Protein AF-A0A367IJV9-F1 (afdb_monomer_lite)

Radius of gyration: 21.55 Å; chains: 1; bounding box: 56×45×60 Å

Foldseek 3Di:
DDDPCVPRPDDLDADDQFADKDKDWAFPPDPVLVVVLVVQVVVCVLQVWVSNVPHPVFKDFDPPPDDDPPPPGTGMIIGGDRPIDGPPVCCPSVVVQPQDDPDGGPAPPVNPDDPDDDDDDDDDDDDCCVPQLFPKDKPCRVVVDWDQFADPPDPFDKDKAFQPPVDDAKDKPPQACDDPRIGMDTGHNGTDIIIIDGPDRHDDDDPDRDDDQKDKDWDWDADDPPGIDIDIDIDHNDPPDDDDDDDDDRDD

Secondary structure (DSSP, 8-state):
----TTTS-S-SSPPPP--EEEEEEEETTS-HHHHHHHHHHHHHHHHTS-GGG--TTT-B--SSSS--TT-TTEEEEEEEETT----GGG-HHHHHHSS-STT--SS-TT--S--------------THHHHSS--EEHHHHHSS-B-S--TT-S--EEEEE-TT--SSEEEES--EEETTEEEEE--SS-B--EEEES-SS-PPPSS----SEEEEEEEESSHHHH-EEEEEEEE--SS-PPP--------

Organism: Rhizopus stolonifer (NCBI:txid4846)

Structure (mmCIF, N/CA/C/O backbone):
data_AF-A0A367IJV9-F1
#
_entry.id   AF-A0A367IJV9-F1
#
loop_
_atom_site.group_PDB
_atom_site.id
_atom_site.type_symbol
_atom_site.label_atom_id
_atom_site.label_alt_id
_atom_site.label_comp_id
_atom_site.label_asym_id
_atom_site.label_entity_id
_atom_site.label_seq_id
_atom_site.pdbx_PDB_ins_code
_atom_site.Cartn_x
_atom_site.Cartn_y
_atom_site.Cartn_z
_atom_site.occupancy
_atom_site.B_iso_or_equiv
_atom_site.auth_seq_id
_atom_site.auth_comp_id
_atom_site.auth_asym_id
_atom_site.auth_atom_id
_atom_site.pdbx_PDB_model_num
ATOM 1 N N . GLY A 1 1 ? 3.404 3.055 9.737 1.00 49.31 1 GLY A N 1
ATOM 2 C CA . GLY A 1 1 ? 2.512 4.073 9.154 1.00 49.31 1 GLY A CA 1
ATOM 3 C C . GLY A 1 1 ? 2.302 3.760 7.690 1.00 49.31 1 GLY A C 1
ATOM 4 O O . GLY A 1 1 ? 3.242 3.299 7.051 1.00 49.31 1 GLY A O 1
ATOM 5 N N . ARG A 1 2 ? 1.086 3.954 7.178 1.00 53.22 2 ARG A N 1
ATOM 6 C CA . ARG A 1 2 ? 0.749 3.738 5.766 1.00 53.22 2 ARG A CA 1
ATOM 7 C C . ARG A 1 2 ? 0.899 5.053 5.005 1.00 53.22 2 ARG A C 1
ATOM 9 O O . ARG A 1 2 ? 0.524 6.102 5.515 1.00 53.22 2 ARG A O 1
ATOM 16 N N . TRP A 1 3 ? 1.473 4.991 3.810 1.00 60.25 3 TRP A N 1
ATOM 17 C CA . TRP A 1 3 ? 1.609 6.157 2.944 1.00 60.25 3 TRP A CA 1
ATOM 18 C C . TRP A 1 3 ? 0.332 6.347 2.122 1.00 60.25 3 TRP A C 1
ATOM 20 O O . TRP A 1 3 ? -0.134 5.389 1.496 1.00 60.25 3 TRP A O 1
ATOM 30 N N . ASN A 1 4 ? -0.251 7.548 2.127 1.00 59.50 4 ASN A N 1
ATOM 31 C CA . ASN A 1 4 ? -1.376 7.861 1.251 1.00 59.50 4 ASN A CA 1
ATOM 32 C C . ASN A 1 4 ? -0.858 8.169 -0.162 1.00 59.50 4 ASN A C 1
ATOM 34 O O . ASN A 1 4 ? -0.547 9.309 -0.479 1.00 59.50 4 ASN A O 1
ATOM 38 N N . TYR A 1 5 ? -0.773 7.149 -1.017 1.00 59.44 5 TYR A N 1
ATOM 39 C CA . TYR A 1 5 ? -0.282 7.287 -2.396 1.00 59.44 5 TYR A CA 1
ATOM 40 C C . TYR A 1 5 ? -1.139 8.204 -3.289 1.00 59.44 5 TYR A C 1
ATOM 42 O O . TYR A 1 5 ? -0.675 8.601 -4.354 1.00 59.44 5 TYR A O 1
ATOM 50 N N . GLU A 1 6 ? -2.382 8.519 -2.900 1.00 53.22 6 GLU A N 1
ATOM 51 C CA . GLU A 1 6 ? -3.255 9.425 -3.664 1.00 53.22 6 GLU A CA 1
ATOM 52 C C . GLU A 1 6 ? -3.010 10.900 -3.335 1.00 53.22 6 GLU A C 1
ATOM 54 O O . GLU A 1 6 ? -3.172 11.747 -4.210 1.00 53.22 6 GLU A O 1
ATOM 59 N N . GLU A 1 7 ? -2.603 11.208 -2.102 1.00 50.50 7 GLU A N 1
ATOM 60 C CA . GLU A 1 7 ? -2.454 12.590 -1.625 1.00 50.50 7 GLU A CA 1
ATOM 61 C C . GLU A 1 7 ? -1.004 12.993 -1.357 1.00 50.50 7 GLU A C 1
ATOM 63 O O . GLU A 1 7 ? -0.666 14.168 -1.465 1.00 50.50 7 GLU A O 1
ATOM 68 N N . TRP A 1 8 ? -0.150 12.051 -0.951 1.00 51.94 8 TRP A N 1
ATOM 69 C CA . TRP A 1 8 ? 1.178 12.341 -0.395 1.00 51.94 8 TRP A CA 1
ATOM 70 C C . TRP A 1 8 ? 2.307 11.997 -1.367 1.00 51.94 8 TRP A C 1
ATOM 72 O O . TRP A 1 8 ? 3.451 11.867 -0.954 1.00 51.94 8 TRP A O 1
ATOM 82 N N . GLU A 1 9 ? 2.008 11.845 -2.657 1.00 55.91 9 GLU A N 1
ATOM 83 C CA . GLU A 1 9 ? 2.974 11.430 -3.684 1.00 55.91 9 GLU A CA 1
ATOM 84 C C . GLU A 1 9 ? 3.636 10.083 -3.333 1.00 55.91 9 GLU A C 1
ATOM 86 O O . GLU A 1 9 ? 2.973 9.210 -2.772 1.00 55.91 9 GLU A O 1
ATOM 91 N N . TYR A 1 10 ? 4.895 9.839 -3.704 1.00 54.25 10 TYR A N 1
ATOM 92 C CA . TYR A 1 10 ? 5.551 8.551 -3.456 1.00 54.25 10 TYR A CA 1
ATOM 93 C C . TYR A 1 10 ? 6.318 8.558 -2.132 1.00 54.25 10 TYR A C 1
ATOM 95 O O . TYR A 1 10 ? 6.984 9.552 -1.822 1.00 54.25 10 TYR A O 1
ATOM 103 N N . PRO A 1 11 ? 6.289 7.459 -1.352 1.00 59.38 11 PRO A N 1
ATOM 104 C CA . PRO A 1 11 ? 7.043 7.417 -0.125 1.00 59.38 11 PRO A CA 1
ATOM 105 C C . PRO A 1 11 ? 8.546 7.514 -0.428 1.00 59.38 11 PRO A C 1
ATOM 107 O O . PRO A 1 11 ? 9.065 6.831 -1.313 1.00 59.38 11 PRO A O 1
ATOM 110 N N . PRO A 1 12 ? 9.264 8.332 0.341 1.00 55.62 12 PRO A N 1
ATOM 111 C CA . PRO A 1 12 ? 10.703 8.570 0.210 1.00 55.62 12 PRO A CA 1
ATOM 112 C C . PRO A 1 12 ? 11.560 7.357 0.586 1.00 55.62 12 PRO A C 1
ATOM 114 O O . PRO A 1 12 ? 12.739 7.283 0.251 1.00 55.62 12 PRO A O 1
ATOM 117 N N . THR A 1 13 ? 10.976 6.430 1.340 1.00 59.38 13 THR A N 1
ATOM 118 C CA . THR A 1 13 ? 11.617 5.243 1.883 1.00 59.38 13 THR A CA 1
ATOM 119 C C . THR A 1 13 ? 10.742 4.035 1.589 1.00 59.38 13 THR A C 1
ATOM 121 O O . THR A 1 13 ? 9.520 4.138 1.457 1.00 59.38 13 THR A O 1
ATOM 124 N N . LEU A 1 14 ? 11.374 2.869 1.464 1.00 57.94 14 LEU A N 1
ATOM 125 C CA . LEU A 1 14 ? 10.663 1.621 1.219 1.00 57.94 14 LEU A CA 1
ATOM 126 C C . LEU A 1 14 ? 9.705 1.341 2.385 1.00 57.94 14 LEU A C 1
ATOM 128 O O . LEU A 1 14 ? 10.108 1.294 3.548 1.00 57.94 14 LEU A O 1
ATOM 132 N N . SER A 1 15 ? 8.424 1.172 2.062 1.00 59.19 15 SER A N 1
ATOM 133 C CA . SER A 1 15 ? 7.384 0.855 3.039 1.00 59.19 15 SER A CA 1
ATOM 134 C C . SER A 1 15 ? 7.623 -0.543 3.600 1.00 59.19 15 SER A C 1
ATOM 136 O O . SER A 1 15 ? 7.678 -1.495 2.838 1.00 59.19 15 SER A O 1
ATOM 138 N N . ALA A 1 16 ? 7.749 -0.703 4.916 1.00 59.28 16 ALA A N 1
ATOM 139 C CA . ALA A 1 16 ? 7.729 -2.030 5.525 1.00 59.28 16 ALA A CA 1
ATOM 140 C C . ALA A 1 16 ? 6.281 -2.539 5.604 1.00 59.28 16 ALA A C 1
ATOM 142 O O . ALA A 1 16 ? 5.377 -1.775 5.942 1.00 59.28 16 ALA A O 1
ATOM 143 N N . GLY A 1 17 ? 6.052 -3.822 5.308 1.00 59.19 17 GLY A N 1
ATOM 144 C CA . GLY A 1 17 ? 4.746 -4.446 5.527 1.00 59.19 17 GLY A CA 1
ATOM 145 C C . GLY A 1 17 ? 4.428 -4.508 7.022 1.00 59.19 17 GLY A C 1
ATOM 146 O O . GLY A 1 17 ? 5.249 -4.982 7.804 1.00 59.19 17 GLY A O 1
ATOM 147 N N . THR A 1 18 ? 3.252 -4.025 7.422 1.00 60.38 18 THR A N 1
ATOM 148 C CA . THR A 1 18 ? 2.839 -3.919 8.833 1.00 60.38 18 THR A CA 1
ATOM 149 C C . THR A 1 18 ? 1.491 -4.594 9.083 1.00 60.38 18 THR A C 1
ATOM 151 O O . THR A 1 18 ? 0.620 -3.997 9.705 1.00 60.38 18 THR A O 1
ATOM 154 N N . GLY A 1 19 ? 1.282 -5.798 8.549 1.00 76.06 19 GLY A N 1
ATOM 155 C CA . GLY A 1 19 ? 0.070 -6.584 8.800 1.00 76.06 19 GLY A CA 1
ATOM 156 C C . GLY A 1 19 ? -1.175 -6.070 8.070 1.00 76.06 19 GLY A C 1
ATOM 157 O O . GLY A 1 19 ? -1.100 -5.737 6.886 1.00 76.06 19 GLY A O 1
ATOM 158 N N . VAL A 1 20 ? -2.323 -6.042 8.755 1.00 80.06 20 VAL A N 1
ATOM 159 C CA . VAL A 1 20 ? -3.623 -5.672 8.166 1.00 80.06 20 VAL A CA 1
ATOM 160 C C . VAL A 1 20 ? -4.186 -4.398 8.780 1.00 80.06 20 VAL A C 1
ATOM 162 O O . VAL A 1 20 ? -4.098 -4.176 9.981 1.00 80.06 20 VAL A O 1
ATOM 165 N N . GLU A 1 21 ? -4.824 -3.586 7.946 1.00 82.31 21 GLU A N 1
ATOM 166 C CA . GLU A 1 21 ? -5.608 -2.422 8.339 1.00 82.31 21 GLU A CA 1
ATOM 167 C C . GLU A 1 21 ? -6.992 -2.531 7.691 1.00 82.31 21 GLU A C 1
ATOM 169 O O . GLU A 1 21 ? -7.097 -2.787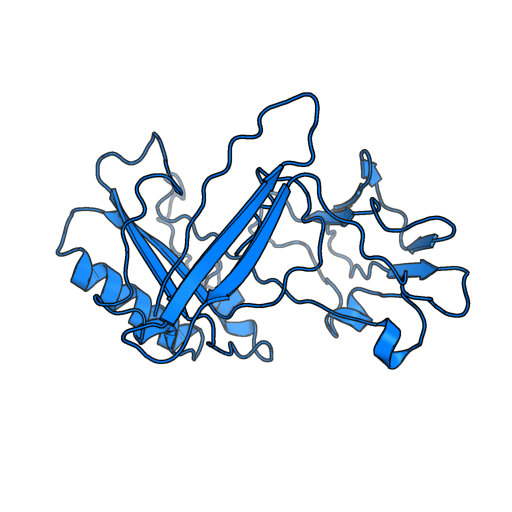 6.488 1.00 82.31 21 GLU A O 1
ATOM 174 N N . LEU A 1 22 ? -8.043 -2.346 8.487 1.00 85.44 22 LEU A N 1
ATOM 175 C CA . LEU A 1 22 ? -9.431 -2.377 8.045 1.00 85.44 22 LEU A CA 1
ATOM 176 C C . LEU A 1 22 ? -10.139 -1.117 8.521 1.00 85.44 22 LEU A C 1
ATOM 178 O O . LEU A 1 22 ? -10.063 -0.752 9.692 1.00 85.44 22 LEU A O 1
ATOM 182 N N . TRP A 1 23 ? -10.882 -0.487 7.622 1.00 87.19 23 TRP A N 1
ATOM 183 C CA . TRP A 1 23 ? -11.743 0.624 7.971 1.00 87.19 23 TRP A CA 1
ATOM 184 C C . TRP A 1 23 ? -12.995 0.619 7.095 1.00 87.19 23 TRP A C 1
ATOM 186 O O . TRP A 1 23 ? -12.951 0.184 5.942 1.00 87.19 23 TRP A O 1
ATOM 196 N N . ALA A 1 24 ? -14.124 1.031 7.665 1.00 86.50 24 ALA A N 1
ATOM 197 C CA . ALA A 1 24 ? -15.414 1.030 6.990 1.00 86.50 24 ALA A CA 1
ATOM 198 C C . ALA A 1 24 ? -16.319 2.131 7.542 1.00 86.50 24 ALA A C 1
ATOM 200 O O . ALA A 1 24 ? -16.383 2.335 8.755 1.00 86.50 24 ALA A O 1
ATOM 201 N N . TRP A 1 25 ? -17.051 2.798 6.653 1.00 85.00 25 TRP A N 1
ATOM 202 C CA . TRP A 1 25 ? -18.195 3.614 7.042 1.00 85.00 25 TRP A CA 1
ATOM 203 C C . TRP A 1 25 ? -19.443 2.739 7.074 1.00 85.00 25 TRP A C 1
ATOM 205 O O . TRP A 1 25 ? -19.742 2.022 6.117 1.00 85.00 25 TRP A O 1
ATOM 215 N N . LEU A 1 26 ? -20.135 2.752 8.208 1.00 84.88 26 LEU A N 1
ATOM 216 C CA . LEU A 1 26 ? -21.318 1.940 8.461 1.00 84.88 26 LEU A CA 1
ATOM 217 C C . LEU A 1 26 ? -22.511 2.857 8.700 1.00 84.88 26 LEU A C 1
ATOM 219 O O . LEU A 1 26 ? -22.407 3.850 9.421 1.00 84.88 26 LEU A O 1
ATOM 223 N N . ARG A 1 27 ? -23.656 2.516 8.105 1.00 83.25 27 ARG A N 1
ATOM 224 C CA . ARG A 1 27 ? -24.889 3.291 8.268 1.00 83.25 27 ARG A CA 1
ATOM 225 C C . ARG A 1 27 ? -25.443 3.150 9.680 1.00 83.25 27 ARG A C 1
ATOM 227 O O . ARG A 1 27 ? -25.537 2.043 10.218 1.00 83.25 27 ARG A O 1
ATOM 234 N N . ASP A 1 28 ? -25.917 4.268 10.214 1.00 77.50 28 ASP A N 1
ATOM 235 C CA . ASP A 1 28 ? -26.554 4.355 11.530 1.00 77.50 28 ASP A CA 1
ATOM 236 C C . ASP A 1 28 ? -28.020 3.873 11.487 1.00 77.50 28 ASP A C 1
ATOM 238 O O . ASP A 1 28 ? -28.973 4.628 11.668 1.00 77.50 28 ASP A O 1
ATOM 242 N N . THR A 1 29 ? -28.218 2.608 11.103 1.00 77.62 29 THR A N 1
ATOM 243 C CA . THR A 1 29 ? -29.552 1.983 10.966 1.00 77.62 29 THR A CA 1
ATOM 244 C C . THR A 1 29 ? -29.801 0.840 11.948 1.00 77.62 29 THR A C 1
ATOM 246 O O . THR A 1 29 ? -30.951 0.495 12.211 1.00 77.62 29 THR A O 1
ATOM 249 N N . GLN A 1 30 ? -28.733 0.230 12.461 1.00 73.56 30 GLN A N 1
ATOM 250 C CA . GLN A 1 30 ? -28.726 -0.851 13.451 1.00 73.56 30 GLN A CA 1
ATOM 251 C C . GLN A 1 30 ? -27.577 -0.601 14.431 1.00 73.56 30 GLN A C 1
ATOM 253 O O . GLN A 1 30 ? -26.792 0.322 14.211 1.00 73.56 30 GLN A O 1
ATOM 258 N N . ASP A 1 31 ? -27.446 -1.444 15.458 1.00 88.00 31 ASP A N 1
ATOM 259 C CA . ASP A 1 31 ? -26.261 -1.442 16.315 1.00 88.00 31 ASP A CA 1
ATOM 260 C C . ASP A 1 31 ? -24.998 -1.572 15.449 1.00 88.00 31 ASP A C 1
ATOM 262 O O . ASP A 1 31 ? -24.795 -2.540 14.708 1.00 88.00 31 ASP A O 1
ATOM 266 N N . ILE A 1 32 ? -24.200 -0.514 15.457 1.00 88.31 32 ILE A N 1
ATOM 267 C CA . ILE A 1 32 ? -23.034 -0.378 14.598 1.00 88.31 32 ILE A CA 1
ATOM 268 C C . ILE A 1 32 ? -21.902 -1.314 15.023 1.00 88.31 32 ILE A C 1
ATOM 270 O O . ILE A 1 32 ? -21.113 -1.737 14.176 1.00 88.31 32 ILE A O 1
ATOM 274 N N . ASP A 1 33 ? -21.846 -1.687 16.300 1.00 89.69 33 ASP A N 1
ATOM 275 C CA . ASP A 1 33 ? -20.813 -2.575 16.816 1.00 89.69 33 ASP A CA 1
ATOM 276 C C . ASP A 1 33 ? -21.112 -4.021 16.394 1.00 89.69 33 ASP A C 1
ATOM 278 O O . ASP A 1 33 ? -20.204 -4.745 15.980 1.00 89.69 33 ASP A O 1
ATOM 282 N N . ASP A 1 34 ? -22.391 -4.406 16.333 1.00 90.19 34 ASP A N 1
ATOM 283 C CA . ASP A 1 34 ? -22.815 -5.673 15.725 1.00 90.19 34 ASP A CA 1
ATOM 284 C C . ASP A 1 34 ? -22.519 -5.716 14.216 1.00 90.19 34 ASP A C 1
ATOM 286 O O . ASP A 1 34 ? -22.040 -6.733 13.700 1.00 90.19 34 ASP A O 1
ATOM 290 N N . GLN A 1 35 ? -22.755 -4.614 13.492 1.00 89.31 35 GLN A N 1
ATOM 291 C CA . GLN A 1 35 ? -22.410 -4.510 12.067 1.00 89.31 35 GLN A CA 1
ATOM 292 C C . GLN A 1 35 ? -20.898 -4.636 11.844 1.00 89.31 35 GLN A C 1
ATOM 294 O O . GLN A 1 35 ? -20.458 -5.382 10.963 1.00 89.31 35 GLN A O 1
ATOM 299 N N . TRP A 1 36 ? -20.097 -3.949 12.659 1.00 91.19 36 TRP A N 1
ATOM 300 C CA . TRP A 1 36 ? -18.641 -4.017 12.614 1.00 91.19 36 TRP A CA 1
ATOM 301 C C . TRP A 1 36 ? -18.125 -5.423 12.922 1.00 91.19 36 TRP A C 1
ATOM 303 O O . TRP A 1 36 ? -17.329 -5.974 12.161 1.00 91.19 36 TRP A O 1
ATOM 313 N N . LYS A 1 37 ? -18.648 -6.056 13.975 1.00 92.38 37 LYS A N 1
ATOM 314 C CA . LYS A 1 37 ? -18.320 -7.436 14.342 1.00 92.38 37 LYS A CA 1
ATOM 315 C C . LYS A 1 37 ? -18.702 -8.423 13.244 1.00 92.38 37 LYS A C 1
ATOM 317 O O . LYS A 1 37 ? -17.945 -9.347 12.947 1.00 92.38 37 LYS A O 1
ATOM 322 N N . SER A 1 38 ? -19.859 -8.241 12.614 1.00 90.19 38 SER A N 1
ATOM 323 C CA . SER A 1 38 ? -20.286 -9.053 11.473 1.00 90.19 38 SER A CA 1
ATOM 324 C C . SER A 1 38 ? -19.325 -8.903 10.287 1.00 90.19 38 SER A C 1
ATOM 326 O O . SER A 1 38 ? -18.916 -9.903 9.683 1.00 90.19 38 SER A O 1
ATOM 328 N N . LEU A 1 39 ? -18.888 -7.672 9.996 1.00 89.62 39 LEU A N 1
ATOM 329 C CA . LEU A 1 39 ? -17.917 -7.376 8.944 1.00 89.62 39 LEU A CA 1
ATOM 330 C C . LEU A 1 39 ? -16.566 -8.053 9.209 1.00 89.62 39 LEU A C 1
ATOM 332 O O . LEU A 1 39 ? -16.078 -8.779 8.341 1.00 89.62 39 LEU A O 1
ATOM 336 N N . THR A 1 40 ? -15.974 -7.866 10.392 1.00 91.62 40 THR A N 1
ATOM 337 C CA . THR A 1 40 ? -14.654 -8.432 10.726 1.00 91.62 40 THR A CA 1
ATOM 338 C C . THR A 1 40 ? -14.668 -9.960 10.693 1.00 91.62 40 THR A C 1
ATOM 340 O O . THR A 1 40 ? -13.784 -10.564 10.087 1.00 91.62 40 THR A O 1
ATOM 343 N N . ASN A 1 41 ? -15.718 -10.601 11.221 1.00 89.56 41 ASN A N 1
ATOM 344 C CA . ASN A 1 41 ? -15.885 -12.059 11.155 1.00 89.56 41 ASN A CA 1
ATOM 345 C C . ASN A 1 41 ? -16.067 -12.574 9.718 1.00 89.56 41 ASN A C 1
ATOM 347 O O . ASN A 1 41 ? -15.498 -13.603 9.342 1.00 89.56 41 ASN A O 1
ATOM 351 N N . THR A 1 42 ? -16.832 -11.860 8.891 1.00 87.19 42 THR A N 1
ATOM 352 C CA . THR A 1 42 ? -17.040 -12.236 7.485 1.00 87.19 42 THR A CA 1
ATOM 353 C C . THR A 1 42 ? -15.739 -12.135 6.690 1.00 87.19 42 THR A C 1
ATOM 355 O O . THR A 1 42 ? -15.389 -13.057 5.948 1.00 87.19 42 THR A O 1
ATOM 358 N N . LEU A 1 43 ? -14.991 -11.041 6.864 1.00 84.25 43 LEU A N 1
ATOM 359 C CA . LEU A 1 43 ? -13.707 -10.843 6.194 1.00 84.25 43 LEU A CA 1
ATOM 360 C C . LEU A 1 43 ? -12.651 -11.841 6.683 1.00 84.25 43 LEU A C 1
ATOM 362 O O . LEU A 1 43 ? -11.896 -12.350 5.855 1.00 84.25 43 LEU A O 1
ATOM 366 N N . SER A 1 44 ? -12.644 -12.197 7.973 1.00 86.25 44 SER A N 1
ATOM 367 C CA . SER A 1 44 ? -11.819 -13.295 8.495 1.00 86.25 44 SER A CA 1
ATOM 368 C C . SER A 1 44 ? -12.043 -14.596 7.741 1.00 86.25 44 SER A C 1
ATOM 370 O O . SER A 1 44 ? -11.091 -15.205 7.255 1.00 86.25 44 SER A O 1
ATOM 372 N N . GLY A 1 45 ? -13.305 -15.018 7.603 1.00 81.94 45 GLY A N 1
ATOM 373 C CA . GLY A 1 45 ? -13.641 -16.255 6.899 1.00 81.94 45 GLY A CA 1
ATOM 374 C C . GLY A 1 45 ? -13.262 -16.209 5.418 1.00 81.94 45 GLY A C 1
ATOM 375 O O . GLY A 1 45 ? -12.809 -17.205 4.855 1.00 81.94 45 GLY A O 1
ATOM 376 N N . LEU A 1 46 ? -13.409 -15.044 4.789 1.00 78.62 46 LEU A N 1
ATOM 377 C CA . LEU A 1 46 ? -13.108 -14.854 3.377 1.00 78.62 46 LEU A CA 1
ATOM 378 C C . LEU A 1 46 ? -11.607 -14.861 3.070 1.00 78.62 46 LEU A C 1
ATOM 380 O O . LEU A 1 46 ? -11.193 -15.482 2.091 1.00 78.62 46 LEU A O 1
ATOM 384 N N . PHE A 1 47 ? -10.810 -14.161 3.876 1.00 76.62 47 PHE A N 1
ATOM 385 C CA . PHE A 1 47 ? -9.362 -14.060 3.696 1.00 76.62 47 PHE A CA 1
ATOM 386 C C . PHE A 1 47 ? -8.581 -15.159 4.414 1.00 76.62 47 PHE A C 1
ATOM 388 O O . PHE A 1 47 ? -7.373 -15.255 4.214 1.00 76.62 47 PHE A O 1
ATOM 395 N N . CYS A 1 48 ? -9.261 -15.989 5.210 1.00 78.50 48 CYS A N 1
ATOM 396 C CA . CYS A 1 48 ? -8.636 -16.965 6.100 1.00 78.50 48 CYS A CA 1
ATOM 397 C C . CYS A 1 48 ? -7.579 -16.303 7.002 1.00 78.50 48 CYS A C 1
ATOM 399 O O . CYS A 1 48 ? -6.481 -16.825 7.166 1.00 78.50 48 CYS A O 1
ATOM 401 N N . ALA A 1 49 ? -7.928 -15.135 7.544 1.00 82.88 49 ALA A N 1
ATOM 402 C CA . ALA A 1 49 ? -7.084 -14.302 8.394 1.00 82.88 49 ALA A CA 1
ATOM 403 C C . ALA A 1 49 ? -7.794 -14.021 9.727 1.00 82.88 49 ALA A C 1
ATOM 405 O O . ALA A 1 49 ? -9.010 -14.186 9.843 1.00 82.88 49 ALA A O 1
ATOM 406 N N . SER A 1 50 ? -7.052 -13.554 10.722 1.00 88.69 50 SER A N 1
ATOM 407 C CA . SER A 1 50 ? -7.525 -13.324 12.092 1.00 88.69 50 SER A CA 1
ATOM 408 C C . SER A 1 50 ? -8.167 -11.944 12.289 1.00 88.69 50 SER A C 1
ATOM 410 O O . SER A 1 50 ? -8.089 -11.360 13.366 1.00 88.69 50 SER A O 1
ATOM 412 N N . LEU A 1 51 ? -8.821 -11.395 11.259 1.00 88.75 51 LEU A N 1
ATOM 413 C CA . LEU A 1 51 ? -9.429 -10.050 11.282 1.00 88.75 51 LEU A CA 1
ATOM 414 C C . LEU A 1 51 ? -10.505 -9.876 12.363 1.00 88.75 51 LEU A C 1
ATOM 416 O O . LEU A 1 51 ? -10.773 -8.766 12.798 1.00 88.75 51 LEU A O 1
ATOM 420 N N . ASN A 1 52 ? -11.085 -10.971 12.837 1.00 88.31 52 ASN A N 1
ATOM 421 C CA . ASN A 1 52 ? -12.031 -11.068 13.938 1.00 88.31 52 ASN A CA 1
ATOM 422 C C . ASN A 1 52 ? -11.398 -10.754 15.303 1.00 88.31 52 ASN A C 1
ATOM 424 O O . ASN A 1 52 ? -12.135 -10.633 16.275 1.00 88.31 52 ASN A O 1
ATOM 428 N N . PHE A 1 53 ? -10.069 -10.632 15.388 1.00 90.38 53 PHE A N 1
ATOM 429 C CA . PHE A 1 53 ? -9.387 -10.044 16.543 1.00 90.38 53 PHE A CA 1
ATOM 430 C C . PHE A 1 53 ? -9.463 -8.515 16.560 1.00 90.38 53 PHE A C 1
ATOM 432 O O . PHE A 1 53 ? -9.129 -7.916 17.575 1.00 90.38 53 PHE A O 1
ATOM 439 N N . ILE A 1 54 ? -9.936 -7.882 15.480 1.00 90.50 54 ILE A N 1
ATOM 440 C CA . ILE A 1 54 ? -10.372 -6.485 15.503 1.00 90.50 54 ILE A CA 1
ATOM 441 C C . ILE A 1 54 ? -11.721 -6.416 16.218 1.00 90.50 54 ILE A C 1
ATOM 443 O O . ILE A 1 54 ? -12.787 -6.428 15.600 1.00 90.50 54 ILE A O 1
ATOM 447 N N . ASP A 1 55 ? -11.646 -6.411 17.544 1.00 88.25 55 ASP A N 1
ATOM 448 C CA . ASP A 1 55 ? -12.776 -6.265 18.449 1.00 88.25 55 ASP A CA 1
ATOM 449 C C . ASP A 1 55 ? -12.915 -4.817 18.947 1.00 88.25 55 ASP A C 1
ATOM 451 O O . ASP A 1 55 ? -12.173 -3.914 18.552 1.00 88.25 55 ASP A O 1
ATOM 455 N N . GLU A 1 56 ? -13.889 -4.588 19.819 1.00 85.81 56 GLU A N 1
ATOM 456 C CA . GLU A 1 56 ? -14.172 -3.292 20.442 1.00 85.81 56 GLU A CA 1
ATOM 457 C C . GLU A 1 56 ? -12.983 -2.670 21.196 1.00 85.81 56 GLU A C 1
ATOM 459 O O . GLU A 1 56 ? -12.959 -1.455 21.374 1.00 85.81 56 GLU A O 1
ATOM 464 N N . THR A 1 57 ? -11.975 -3.453 21.599 1.00 85.31 57 THR A N 1
ATOM 465 C CA . THR A 1 57 ? -10.820 -2.955 22.367 1.00 85.31 57 THR A CA 1
ATOM 466 C C . THR A 1 57 ? -9.757 -2.301 21.492 1.00 85.31 57 THR A C 1
ATOM 468 O O . THR A 1 57 ? -9.072 -1.384 21.943 1.00 85.31 57 THR A O 1
ATOM 471 N N . ILE A 1 58 ? -9.646 -2.733 20.232 1.00 86.62 58 ILE A N 1
ATOM 472 C CA . ILE A 1 58 ? -8.683 -2.195 19.257 1.00 86.62 58 ILE A CA 1
ATOM 473 C C . ILE A 1 58 ? -9.356 -1.465 18.089 1.00 86.62 58 ILE A C 1
ATOM 475 O O . ILE A 1 58 ? -8.702 -1.071 17.120 1.00 86.62 58 ILE A O 1
ATOM 479 N N . THR A 1 59 ? -10.672 -1.273 18.181 1.00 90.06 59 THR A N 1
ATOM 480 C CA . THR A 1 59 ? -11.450 -0.489 17.226 1.00 90.06 59 THR A CA 1
ATOM 481 C C . THR A 1 59 ? -11.474 0.979 17.641 1.00 90.06 59 THR A C 1
ATOM 483 O O . THR A 1 59 ? -11.717 1.318 18.795 1.00 90.06 59 THR A O 1
ATOM 486 N N . THR A 1 60 ? -11.249 1.876 16.684 1.00 88.12 60 THR A N 1
ATOM 487 C CA . THR A 1 60 ? -11.269 3.328 16.895 1.00 88.12 60 THR A CA 1
ATOM 488 C C . THR A 1 60 ? -12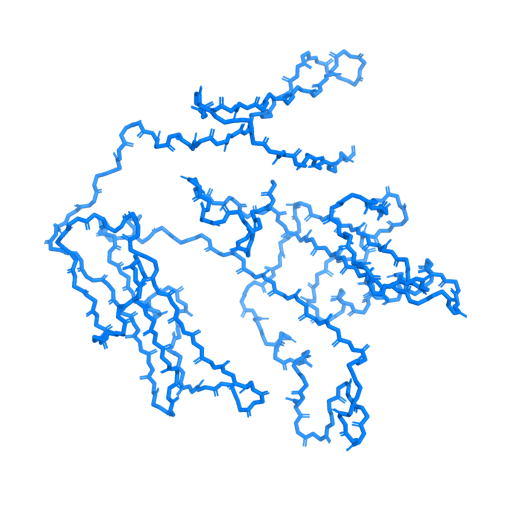.154 4.032 15.866 1.00 88.12 60 THR A C 1
ATOM 490 O O . THR A 1 60 ? -12.436 3.498 14.792 1.00 88.12 60 THR A O 1
ATOM 493 N N . GLU A 1 61 ? -12.578 5.257 16.187 1.00 86.50 61 GLU A N 1
ATOM 494 C CA . GLU A 1 61 ? -13.311 6.155 15.285 1.00 86.50 61 GLU A CA 1
ATOM 495 C C . GLU A 1 61 ? -12.473 7.425 15.015 1.00 86.50 61 GLU A C 1
ATOM 497 O O . GLU A 1 61 ? -12.621 8.453 15.690 1.00 86.50 61 GLU A O 1
ATOM 502 N N . PRO A 1 62 ? -11.519 7.369 14.069 1.00 78.88 62 PRO A N 1
ATOM 503 C CA . PRO A 1 62 ? -10.652 8.502 13.772 1.00 78.88 62 PRO A CA 1
ATOM 504 C C . PRO A 1 62 ? -11.415 9.636 13.068 1.00 78.88 62 PRO A C 1
ATOM 506 O O . PRO A 1 62 ? -11.742 9.555 11.889 1.00 78.88 62 PRO A O 1
ATOM 509 N N . ARG A 1 63 ? -11.634 10.753 13.774 1.00 74.00 63 ARG A N 1
ATOM 510 C CA . ARG A 1 63 ? -12.417 11.908 13.276 1.00 74.00 63 ARG A CA 1
ATOM 511 C C . ARG A 1 63 ? -11.705 12.804 12.253 1.00 74.00 63 ARG A C 1
ATOM 513 O O . ARG A 1 63 ? -12.350 13.626 11.606 1.00 74.00 63 ARG A O 1
ATOM 520 N N . LEU A 1 64 ? -10.379 12.705 12.147 1.00 69.75 64 LEU A N 1
ATOM 521 C CA . LEU A 1 64 ? -9.562 13.613 11.326 1.00 69.75 64 LEU A CA 1
ATOM 522 C C . LEU A 1 64 ? -8.980 12.962 10.062 1.00 69.75 64 LEU A C 1
ATOM 524 O O . LEU A 1 64 ? -8.740 13.669 9.096 1.00 69.75 64 LEU A O 1
ATOM 528 N N . LEU A 1 65 ? -8.751 11.643 10.053 1.00 66.94 65 LEU A N 1
ATOM 529 C CA . LEU A 1 65 ? -7.997 10.954 8.988 1.00 66.94 65 LEU A CA 1
ATOM 530 C C . LEU A 1 65 ? -8.838 10.535 7.777 1.00 66.94 65 LEU A C 1
ATOM 532 O O . LEU A 1 65 ? -8.279 10.153 6.756 1.00 66.94 65 LEU A O 1
ATOM 536 N N . PHE A 1 66 ? -10.165 10.586 7.890 1.00 68.75 66 PHE A N 1
ATOM 537 C CA . PHE A 1 66 ? -11.087 10.017 6.903 1.00 68.75 66 PHE A CA 1
ATOM 538 C C . PHE A 1 66 ? -12.343 10.887 6.754 1.00 68.75 66 PHE A C 1
ATOM 540 O O . PHE A 1 66 ? -13.474 10.401 6.814 1.00 68.75 66 PHE A O 1
ATOM 547 N N . GLN A 1 67 ? -12.152 12.203 6.633 1.00 62.19 67 GLN A N 1
ATOM 548 C CA . GLN A 1 67 ? -13.261 13.137 6.450 1.00 62.19 67 GLN A CA 1
ATOM 549 C C . GLN A 1 67 ? -13.854 12.967 5.048 1.00 62.19 67 GLN A C 1
ATOM 551 O O . GLN A 1 67 ? -13.189 13.231 4.053 1.00 62.19 67 GLN A O 1
ATOM 556 N N . SER A 1 68 ? -15.114 12.540 4.977 1.00 60.22 68 SER A N 1
ATOM 557 C CA . SER A 1 68 ? -15.918 12.611 3.758 1.00 60.22 68 SER A CA 1
ATOM 558 C C . SER A 1 68 ? -17.053 13.604 3.981 1.00 60.22 68 SER A C 1
ATOM 560 O O . SER A 1 68 ? -17.819 13.471 4.938 1.00 60.22 68 SER A O 1
ATOM 562 N N . GLU A 1 69 ? -17.163 14.612 3.110 1.00 56.03 69 GLU A N 1
ATOM 563 C CA . GLU A 1 69 ? -18.214 15.639 3.192 1.00 56.03 69 GLU A CA 1
ATOM 564 C C . GLU A 1 69 ? -19.625 15.075 2.924 1.00 56.03 69 GLU A C 1
ATOM 566 O O . GLU A 1 69 ? -20.623 15.698 3.292 1.00 56.03 69 GLU A O 1
ATOM 571 N N . GLU A 1 70 ? -19.730 13.878 2.336 1.00 59.41 70 GLU A N 1
ATOM 572 C CA . GLU A 1 70 ? -20.995 13.312 1.846 1.00 59.41 70 GLU A CA 1
ATOM 573 C C . GLU A 1 70 ? -21.745 12.431 2.871 1.00 59.41 70 GLU A C 1
ATOM 575 O O . GLU A 1 70 ? -22.868 12.004 2.605 1.00 59.41 70 GLU A O 1
ATOM 580 N N . MET A 1 71 ? -21.188 12.161 4.061 1.00 63.84 71 MET A N 1
ATOM 581 C CA . MET A 1 71 ? -21.596 10.985 4.861 1.00 63.84 71 MET A CA 1
ATOM 582 C C . MET A 1 71 ? -22.183 11.346 6.237 1.00 63.84 71 MET A C 1
ATOM 584 O O . MET A 1 71 ? -21.714 10.908 7.281 1.00 63.84 71 MET A O 1
ATOM 588 N N . ARG A 1 72 ? -23.254 12.156 6.254 1.00 60.44 72 ARG A N 1
ATOM 589 C CA . ARG A 1 72 ? -23.917 12.636 7.494 1.00 60.44 72 ARG A CA 1
ATOM 590 C C . ARG A 1 72 ? -24.605 11.558 8.352 1.00 60.44 72 ARG A C 1
ATOM 592 O O . ARG A 1 72 ? -24.972 11.864 9.481 1.00 60.44 72 ARG A O 1
ATOM 599 N N . HIS A 1 73 ? -24.815 10.348 7.830 1.00 69.94 73 HIS A N 1
ATOM 600 C CA . HIS A 1 73 ? -25.535 9.256 8.515 1.00 69.94 73 HIS A CA 1
ATOM 601 C C . HIS A 1 73 ? -24.713 7.964 8.606 1.00 69.94 73 HIS A C 1
ATOM 603 O O . HIS A 1 73 ? -25.267 6.873 8.760 1.00 69.94 73 HIS A O 1
ATOM 609 N N . GLU A 1 74 ? -23.396 8.079 8.465 1.00 78.62 74 GLU A N 1
ATOM 610 C CA . GLU A 1 74 ? -22.482 6.950 8.550 1.00 78.62 74 GLU A CA 1
ATOM 611 C C . GLU A 1 74 ? -21.439 7.234 9.622 1.00 78.62 74 GLU A C 1
ATOM 613 O O . GLU A 1 74 ? -20.978 8.368 9.756 1.00 78.62 74 GLU A O 1
ATOM 618 N N . GLN A 1 75 ? -21.070 6.215 10.393 1.00 83.75 75 GLN A N 1
ATOM 619 C CA . GLN A 1 75 ? -19.977 6.328 11.352 1.00 83.75 75 GLN A CA 1
ATOM 620 C C . GLN A 1 75 ? -18.821 5.447 10.901 1.00 83.75 75 GLN A C 1
ATOM 622 O O . GLN A 1 75 ? -19.005 4.351 10.366 1.00 83.75 75 GLN A O 1
ATOM 627 N N . LEU A 1 76 ? -17.612 5.951 11.112 1.00 86.62 76 LEU A N 1
ATOM 628 C CA . LEU A 1 76 ? -16.396 5.258 10.737 1.00 86.62 76 LEU A CA 1
ATOM 629 C C . LEU A 1 76 ? -16.006 4.255 11.824 1.00 86.62 76 LEU A C 1
ATOM 631 O O . LEU A 1 76 ? -16.035 4.550 13.019 1.00 86.62 76 LEU A O 1
ATOM 635 N N . ARG A 1 77 ? -15.572 3.076 11.397 1.00 89.56 77 ARG A N 1
ATOM 636 C CA . ARG A 1 77 ? -14.848 2.120 12.230 1.00 89.56 77 ARG A CA 1
ATOM 637 C C . ARG A 1 77 ? -13.500 1.839 11.601 1.00 89.56 77 ARG A C 1
ATOM 639 O O . ARG A 1 77 ? -13.404 1.682 10.387 1.00 89.56 77 ARG A O 1
ATOM 646 N N . TYR A 1 78 ? -12.469 1.806 12.430 1.00 88.81 78 TYR A N 1
ATOM 647 C CA . TYR A 1 78 ? -11.094 1.541 12.038 1.00 88.81 78 TYR A CA 1
ATOM 648 C C . TYR A 1 78 ? -10.472 0.542 13.009 1.00 88.81 78 TYR A C 1
ATOM 650 O O . TYR A 1 78 ? -10.631 0.685 14.219 1.00 88.81 78 TYR A O 1
ATOM 658 N N . GLY A 1 79 ? -9.694 -0.405 12.498 1.00 88.69 79 GLY A N 1
ATOM 659 C CA . GLY A 1 79 ? -8.826 -1.249 13.308 1.00 88.69 79 GLY A CA 1
ATOM 660 C C . GLY A 1 79 ? -7.634 -1.767 12.514 1.00 88.69 79 GLY A C 1
ATOM 661 O O . GLY A 1 79 ? -7.651 -1.820 11.281 1.00 88.69 79 GLY A O 1
ATOM 662 N N . SER A 1 80 ? -6.578 -2.154 13.226 1.00 86.75 80 SER A N 1
ATOM 663 C CA . SER A 1 80 ? -5.365 -2.687 12.608 1.00 86.75 80 SER A CA 1
ATOM 664 C C . SER A 1 80 ? -4.797 -3.859 13.401 1.00 86.75 80 SER A C 1
ATOM 666 O O . SER A 1 80 ? -4.881 -3.898 14.625 1.00 86.75 80 SER A O 1
ATOM 668 N N . LEU A 1 81 ? -4.203 -4.814 12.689 1.00 85.44 81 LEU A N 1
ATOM 669 C C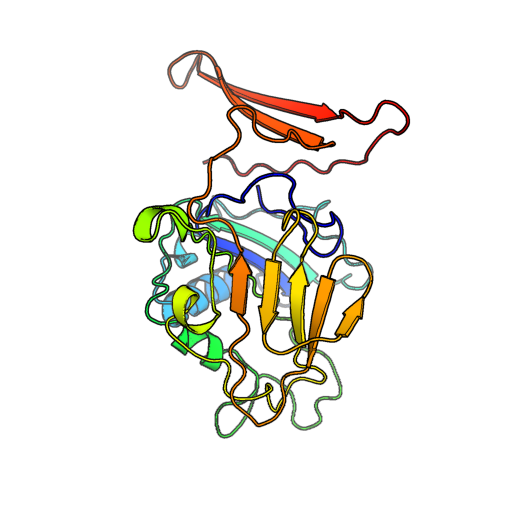A . LEU A 1 81 ? -3.474 -5.953 13.233 1.00 85.44 81 LEU A CA 1
ATOM 670 C C . LEU A 1 81 ? -2.054 -5.933 12.655 1.00 85.44 81 LEU A C 1
ATOM 672 O O . LEU A 1 81 ? -1.807 -6.548 11.612 1.00 85.44 81 LEU A O 1
ATOM 676 N N . PRO A 1 82 ? -1.104 -5.237 13.310 1.00 76.75 82 PRO A N 1
ATOM 677 C CA . PRO A 1 82 ? 0.230 -4.994 12.760 1.00 76.75 82 PRO A CA 1
ATOM 678 C C . PRO A 1 82 ? 1.061 -6.248 12.454 1.00 76.75 82 PRO A C 1
ATOM 680 O O . PRO A 1 82 ? 2.002 -6.202 11.662 1.00 76.75 82 PRO A O 1
ATOM 683 N N . HIS A 1 83 ? 0.724 -7.367 13.096 1.00 75.88 83 HIS A N 1
ATOM 684 C CA . HIS A 1 83 ? 1.440 -8.639 12.998 1.00 75.88 83 HIS A CA 1
ATOM 685 C C . HIS A 1 83 ? 0.663 -9.725 12.247 1.00 75.88 83 HIS A C 1
ATOM 687 O O . HIS A 1 83 ? 1.122 -10.863 12.197 1.00 75.88 83 HIS A O 1
ATOM 693 N N . GLU A 1 84 ? -0.488 -9.394 11.658 1.00 80.38 84 GLU A N 1
ATOM 694 C CA . GLU A 1 84 ? -1.282 -10.372 10.919 1.00 80.38 84 GLU A CA 1
ATOM 695 C C . GLU A 1 84 ? -0.582 -10.761 9.612 1.00 80.38 84 GLU A C 1
ATOM 697 O O . GLU A 1 84 ? -0.370 -9.943 8.714 1.00 80.38 84 GLU A O 1
ATOM 702 N N . ASN A 1 85 ? -0.234 -12.038 9.495 1.00 69.75 85 ASN A N 1
ATOM 703 C CA . ASN A 1 85 ? 0.343 -12.621 8.298 1.00 69.75 85 ASN A CA 1
ATOM 704 C C . ASN A 1 85 ? -0.773 -13.080 7.351 1.00 69.75 85 ASN A C 1
ATOM 706 O O . ASN A 1 85 ? -1.273 -14.196 7.447 1.00 69.75 85 ASN A O 1
ATOM 710 N N . VAL A 1 86 ? -1.144 -12.242 6.385 1.00 66.31 86 VAL A N 1
ATOM 711 C CA . VAL A 1 86 ? -2.087 -12.669 5.342 1.00 66.31 86 VAL A CA 1
ATOM 712 C C . VAL A 1 86 ? -1.365 -13.571 4.348 1.00 66.31 86 VAL A C 1
ATOM 714 O O . VAL A 1 86 ? -0.365 -13.172 3.749 1.00 66.31 86 VAL A O 1
ATOM 717 N N . CYS A 1 87 ? -1.888 -14.780 4.141 1.00 60.16 87 CYS A N 1
ATOM 718 C CA . CYS A 1 87 ? -1.406 -15.707 3.121 1.00 60.16 87 CYS A CA 1
ATOM 719 C C . CYS A 1 87 ? -1.492 -15.062 1.724 1.00 60.16 87 CYS A C 1
ATOM 721 O O . CYS A 1 87 ? -2.550 -15.022 1.095 1.00 60.16 87 CYS A O 1
ATOM 723 N N . THR A 1 88 ? -0.364 -14.572 1.207 1.00 56.06 88 THR A N 1
ATOM 724 C CA . THR A 1 88 ? -0.256 -14.026 -0.158 1.00 56.06 88 THR A CA 1
ATOM 725 C C . THR A 1 88 ? -0.302 -15.118 -1.230 1.00 56.06 88 THR A C 1
ATOM 727 O O . THR A 1 88 ? -0.593 -14.832 -2.391 1.00 56.06 88 THR A O 1
ATOM 730 N N . GLU A 1 89 ? -0.097 -16.382 -0.842 1.00 54.31 89 GLU A N 1
ATOM 731 C CA . GLU A 1 89 ? -0.127 -17.556 -1.726 1.00 54.31 89 GLU A CA 1
ATOM 732 C C . GLU A 1 89 ? -1.502 -17.822 -2.355 1.00 54.31 89 GLU A C 1
ATOM 734 O O . GLU A 1 89 ? -1.620 -18.563 -3.332 1.00 54.31 89 GLU A O 1
ATOM 739 N N . ASN A 1 90 ? -2.556 -17.178 -1.846 1.00 49.38 90 ASN A N 1
ATOM 740 C CA . ASN A 1 90 ? -3.896 -17.348 -2.367 1.00 49.38 90 ASN A CA 1
ATOM 741 C C . ASN A 1 90 ? -4.633 -16.010 -2.449 1.00 49.38 90 ASN A C 1
ATOM 743 O O . ASN A 1 90 ? -5.612 -15.795 -1.750 1.00 49.38 90 ASN A O 1
ATOM 747 N N . LEU A 1 91 ? -4.233 -15.122 -3.369 1.00 55.81 91 LEU A N 1
ATOM 748 C CA . LEU A 1 91 ? -5.016 -13.920 -3.720 1.00 55.81 91 LEU A CA 1
ATOM 749 C C . LEU A 1 91 ? -6.397 -14.247 -4.357 1.00 55.81 91 LEU A C 1
ATOM 751 O O . LEU A 1 91 ? -7.159 -13.362 -4.740 1.00 55.81 91 LEU A O 1
ATOM 755 N N . THR A 1 92 ? -6.770 -15.522 -4.478 1.00 52.09 92 THR A N 1
ATOM 756 C CA . THR A 1 92 ? -8.032 -15.993 -5.073 1.00 52.09 92 THR A CA 1
ATOM 757 C C . THR A 1 92 ? -9.316 -15.496 -4.375 1.00 52.09 92 THR A C 1
ATOM 759 O O . THR A 1 92 ? -10.300 -15.274 -5.092 1.00 52.09 92 THR A O 1
ATOM 762 N N . PRO A 1 93 ? -9.375 -15.273 -3.043 1.00 54.47 93 PRO A N 1
ATOM 763 C CA . PRO A 1 93 ? -10.514 -14.633 -2.383 1.00 54.47 93 PRO A CA 1
ATOM 764 C C . PRO A 1 93 ? -10.719 -13.170 -2.791 1.00 54.47 93 PRO A C 1
ATOM 766 O O . PRO A 1 93 ? -11.859 -12.719 -2.832 1.00 54.47 93 PRO A O 1
ATOM 769 N N . TRP A 1 94 ? -9.664 -12.454 -3.201 1.00 55.53 94 TRP A N 1
ATOM 770 C CA . TRP A 1 94 ? -9.757 -11.058 -3.652 1.00 55.53 94 TRP A CA 1
ATOM 771 C C . TRP A 1 94 ? -10.607 -10.933 -4.922 1.00 55.53 94 TRP A C 1
ATOM 773 O O . TRP A 1 94 ? -11.412 -10.020 -5.057 1.00 55.53 94 TRP A O 1
ATOM 783 N N . ILE A 1 95 ? -10.532 -11.927 -5.816 1.00 52.34 95 ILE A N 1
ATOM 784 C CA . ILE A 1 95 ? -11.376 -12.004 -7.022 1.00 52.34 95 ILE A CA 1
ATOM 785 C C . ILE A 1 95 ? -12.841 -12.323 -6.663 1.00 52.34 95 ILE A C 1
ATOM 787 O O . ILE A 1 95 ? -13.741 -12.037 -7.447 1.00 52.34 95 ILE A O 1
ATOM 791 N N . LYS A 1 96 ? -13.117 -12.926 -5.497 1.00 50.75 96 LYS A N 1
ATOM 792 C CA . LYS A 1 96 ? -14.497 -13.202 -5.052 1.00 50.75 96 LYS A CA 1
ATOM 793 C C . LYS A 1 96 ? -15.216 -11.953 -4.527 1.00 50.75 96 LYS A C 1
ATOM 795 O O . LYS A 1 96 ? -16.440 -11.968 -4.491 1.00 50.75 96 LYS A O 1
ATOM 800 N N . LEU A 1 97 ? -14.476 -10.910 -4.143 1.00 52.62 97 LEU A N 1
ATOM 801 C CA . LEU A 1 97 ? -15.024 -9.615 -3.714 1.00 52.62 97 LEU A CA 1
ATOM 802 C C . LEU A 1 97 ? -15.331 -8.672 -4.872 1.00 52.62 97 LEU A C 1
ATOM 804 O O . LEU A 1 97 ? -16.062 -7.700 -4.692 1.00 52.62 97 LEU A O 1
ATOM 808 N N . LEU A 1 98 ? -14.776 -8.943 -6.054 1.00 56.31 98 LEU A N 1
ATOM 809 C CA . LEU A 1 98 ? -15.070 -8.136 -7.222 1.00 56.31 98 LEU A CA 1
ATOM 810 C C . LEU A 1 98 ? -16.543 -8.325 -7.607 1.00 56.31 98 LEU A C 1
ATOM 812 O O . LEU A 1 98 ? -17.026 -9.465 -7.647 1.00 56.31 98 LEU A O 1
ATOM 816 N N . PRO A 1 99 ? -17.264 -7.235 -7.921 1.00 44.75 99 PRO A N 1
ATOM 817 C CA . PRO A 1 99 ? -18.574 -7.352 -8.528 1.00 44.75 99 PRO A CA 1
ATOM 818 C C . PRO A 1 99 ? -18.391 -8.186 -9.798 1.00 44.75 99 PRO A C 1
ATOM 820 O O . PRO A 1 99 ? -17.614 -7.827 -10.678 1.00 44.75 99 PRO A O 1
ATOM 823 N N . CYS A 1 100 ? -19.074 -9.332 -9.821 1.00 41.28 100 CYS A N 1
ATOM 824 C CA . CYS A 1 100 ? -18.969 -10.426 -10.788 1.00 41.28 100 CYS A CA 1
ATOM 825 C C . CYS A 1 100 ? -17.952 -11.536 -10.443 1.00 41.28 100 CYS A C 1
ATOM 827 O O . CYS A 1 100 ? -16.819 -11.575 -10.921 1.00 41.28 100 CYS A O 1
ATOM 829 N N . LYS A 1 101 ? -18.487 -12.617 -9.862 1.00 44.81 101 LYS A N 1
ATOM 830 C CA . LYS A 1 101 ? -18.348 -13.936 -10.499 1.00 44.81 101 LYS A CA 1
ATOM 831 C C . LYS A 1 101 ? -19.715 -14.529 -10.866 1.00 44.81 101 LYS A C 1
ATOM 833 O O . LYS A 1 101 ? -20.664 -14.490 -10.094 1.00 44.81 101 LYS A O 1
ATOM 838 N N . SER A 1 102 ? -19.760 -15.074 -12.084 1.00 45.34 102 SER A N 1
ATOM 839 C CA . SER A 1 102 ? -20.799 -15.792 -12.854 1.00 45.34 102 SER A CA 1
ATOM 840 C C . SER A 1 102 ? -22.284 -15.390 -12.833 1.00 45.34 102 SER A C 1
ATOM 842 O O . SER A 1 102 ? -22.921 -15.712 -13.833 1.00 45.34 102 SER A O 1
ATOM 844 N N . LYS A 1 103 ? -22.870 -14.739 -11.811 1.00 46.69 103 LYS A N 1
ATOM 845 C CA . LYS A 1 103 ? -24.333 -14.476 -11.814 1.00 46.69 103 LYS A CA 1
ATOM 846 C C . LYS A 1 103 ? -24.836 -13.164 -11.188 1.00 46.69 103 LYS A C 1
ATOM 848 O O . LYS A 1 103 ? -25.850 -12.678 -11.669 1.00 46.69 103 LYS A O 1
ATOM 853 N N . SER A 1 104 ? -24.169 -12.561 -10.201 1.00 47.31 104 SER A N 1
ATOM 854 C CA . SER A 1 104 ? -24.643 -11.302 -9.584 1.00 47.31 104 SER A CA 1
ATOM 855 C C . SER A 1 104 ? -23.565 -10.681 -8.685 1.00 47.31 104 SER A C 1
ATOM 857 O O . SER A 1 104 ? -22.938 -11.392 -7.902 1.00 47.31 104 SER A O 1
ATOM 859 N N . GLY A 1 105 ? -23.300 -9.379 -8.832 1.00 51.16 105 GLY A N 1
ATOM 860 C CA . GLY A 1 105 ? -22.417 -8.602 -7.947 1.00 51.16 105 GLY A CA 1
ATOM 861 C C . GLY A 1 105 ? -23.174 -7.970 -6.769 1.00 51.16 105 GLY A C 1
ATOM 862 O O . GLY A 1 105 ? -24.376 -8.162 -6.638 1.00 51.16 105 GLY A O 1
ATOM 863 N N . ILE A 1 106 ? -22.478 -7.185 -5.936 1.00 51.19 106 ILE A N 1
ATOM 864 C CA . ILE A 1 106 ? -23.018 -6.449 -4.765 1.00 51.19 106 ILE A CA 1
ATOM 865 C C . ILE A 1 106 ? -23.719 -5.140 -5.214 1.00 51.19 106 ILE A C 1
ATOM 867 O O . ILE A 1 106 ? -23.586 -4.089 -4.601 1.00 51.19 106 ILE A O 1
ATOM 871 N N . SER A 1 107 ? -24.417 -5.171 -6.350 1.00 46.78 107 SER A N 1
ATOM 872 C CA . SER A 1 107 ? -25.126 -4.021 -6.923 1.00 46.78 107 SER A CA 1
ATOM 873 C C . SER A 1 107 ? -26.576 -4.399 -7.197 1.00 46.78 107 SER A C 1
ATOM 875 O O . SER A 1 107 ? -26.850 -5.548 -7.539 1.00 46.78 107 SER A O 1
ATOM 877 N N . ASN A 1 108 ? -27.497 -3.436 -7.081 1.00 54.16 108 ASN A N 1
ATOM 878 C CA . ASN A 1 108 ? -28.872 -3.627 -7.545 1.00 54.16 108 ASN A CA 1
ATOM 879 C C . ASN A 1 108 ? -28.898 -3.802 -9.083 1.00 54.16 108 ASN A C 1
ATOM 881 O O . ASN A 1 108 ? -27.961 -3.376 -9.767 1.00 54.16 108 ASN A O 1
ATOM 885 N N . ASP A 1 109 ? -29.974 -4.399 -9.611 1.00 52.62 109 ASP A N 1
ATOM 886 C CA . ASP A 1 109 ? -30.160 -4.755 -11.031 1.00 52.62 109 ASP A CA 1
ATOM 887 C C . ASP A 1 109 ? -29.949 -3.603 -12.040 1.00 52.62 109 ASP A C 1
ATOM 889 O O . ASP A 1 109 ? -29.722 -3.851 -13.223 1.00 52.62 109 ASP A O 1
ATOM 893 N N . ALA A 1 110 ? -30.004 -2.347 -11.594 1.00 58.34 110 ALA A N 1
ATOM 894 C CA . ALA A 1 110 ? -29.840 -1.146 -12.406 1.00 58.34 110 ALA A CA 1
ATOM 895 C C . ALA A 1 110 ? -28.458 -0.471 -12.272 1.00 58.34 110 ALA A C 1
ATOM 897 O O . ALA A 1 110 ? -28.143 0.390 -13.091 1.00 58.34 110 ALA A O 1
ATOM 898 N N . CYS A 1 111 ? -27.628 -0.830 -11.278 1.00 57.12 111 CYS A N 1
ATOM 899 C CA . CYS A 1 111 ? -26.317 -0.200 -11.014 1.00 57.12 111 CYS A CA 1
ATOM 900 C C . CYS A 1 111 ? -26.352 1.348 -10.985 1.00 57.12 111 CYS A C 1
ATOM 902 O O . CYS A 1 111 ? -25.371 1.998 -11.344 1.00 57.12 111 CYS A O 1
ATOM 904 N N . THR A 1 112 ? -27.481 1.954 -10.600 1.00 57.03 112 THR A N 1
ATOM 905 C CA . THR A 1 112 ? -27.699 3.411 -10.685 1.00 57.03 112 THR A CA 1
ATOM 906 C C . THR A 1 112 ? -27.183 4.184 -9.477 1.00 57.03 112 THR A C 1
ATOM 908 O O . THR A 1 112 ? -26.950 5.383 -9.583 1.00 57.03 112 THR A O 1
ATOM 911 N N . GLU A 1 113 ? -27.003 3.516 -8.338 1.00 57.12 113 GLU A N 1
ATOM 912 C CA . GLU A 1 113 ? -26.534 4.129 -7.095 1.00 57.12 113 GLU A CA 1
ATOM 913 C C . GLU A 1 113 ? -25.346 3.355 -6.528 1.00 57.12 113 GLU A C 1
ATOM 915 O O . GLU A 1 113 ? -25.348 2.121 -6.469 1.00 57.12 113 GLU A O 1
ATOM 920 N N . ARG A 1 114 ? -24.323 4.091 -6.085 1.00 57.38 114 ARG A N 1
ATOM 921 C CA . ARG A 1 114 ? -23.155 3.529 -5.409 1.00 57.38 114 ARG A CA 1
ATOM 922 C C . ARG A 1 114 ? -23.570 3.051 -4.018 1.00 57.38 114 ARG A C 1
ATOM 924 O O . ARG A 1 114 ? -23.797 3.867 -3.135 1.00 57.38 114 ARG A O 1
ATOM 931 N N . GLN A 1 115 ? -23.678 1.737 -3.825 1.00 59.56 115 GLN A N 1
ATOM 932 C CA . GLN A 1 115 ? -24.043 1.163 -2.520 1.00 59.56 115 GLN A CA 1
ATOM 933 C C . GLN A 1 115 ? -22.842 0.750 -1.664 1.00 59.56 115 GLN A C 1
ATOM 935 O O . GLN A 1 115 ? -22.958 0.711 -0.445 1.00 59.56 115 GLN A O 1
ATOM 940 N N . LEU A 1 116 ? -21.701 0.443 -2.289 1.00 63.66 116 LEU A N 1
ATOM 941 C CA . LEU A 1 116 ? -20.492 -0.005 -1.603 1.00 63.66 116 LEU A CA 1
ATOM 942 C C . LEU A 1 116 ? -19.249 0.519 -2.330 1.00 63.66 116 LEU A C 1
ATOM 944 O O . LEU A 1 116 ? -19.103 0.339 -3.541 1.00 63.66 116 LEU A O 1
ATOM 948 N N . GLU A 1 117 ? -18.335 1.129 -1.581 1.00 66.50 117 GLU A N 1
ATOM 949 C CA . GLU A 1 117 ? -16.966 1.396 -2.013 1.00 66.50 117 GLU A CA 1
ATOM 950 C C . GLU A 1 117 ? -16.022 0.433 -1.297 1.00 66.50 117 GLU A C 1
ATOM 952 O O . GLU A 1 117 ? -15.903 0.456 -0.077 1.00 66.50 117 GLU A O 1
ATOM 957 N N . LEU A 1 118 ? -15.338 -0.417 -2.064 1.00 67.75 118 LEU A N 1
ATOM 958 C CA . LEU A 1 118 ? -14.292 -1.289 -1.546 1.00 67.75 118 LEU A CA 1
ATOM 959 C C . LEU A 1 118 ? -12.937 -0.776 -2.036 1.00 67.75 118 LEU A C 1
ATOM 961 O O . LEU A 1 118 ? -12.587 -0.964 -3.202 1.00 67.75 118 LEU A O 1
ATOM 965 N N . LYS A 1 119 ? -12.165 -0.150 -1.142 1.00 70.19 119 LYS A N 1
ATOM 966 C CA . LYS A 1 119 ? -10.786 0.265 -1.419 1.00 70.19 119 LYS A CA 1
ATOM 967 C C . LYS A 1 119 ? -9.815 -0.732 -0.808 1.00 70.19 119 LYS A C 1
ATOM 969 O O . LYS A 1 119 ? -9.695 -0.861 0.405 1.00 70.19 119 LYS A O 1
ATOM 974 N N . GLN A 1 120 ? -9.110 -1.443 -1.674 1.00 65.88 120 GLN A N 1
ATOM 975 C CA . GLN A 1 120 ? -8.158 -2.475 -1.297 1.00 65.88 120 GLN A CA 1
ATOM 976 C C . GLN A 1 120 ? -6.761 -2.088 -1.768 1.00 65.88 120 GLN A C 1
ATOM 978 O O . GLN A 1 120 ? -6.565 -1.736 -2.928 1.00 65.88 120 GLN A O 1
ATOM 983 N N . THR A 1 121 ? -5.778 -2.172 -0.876 1.00 70.69 121 THR A N 1
ATOM 984 C CA . THR A 1 121 ? -4.371 -1.954 -1.223 1.00 70.69 121 THR A CA 1
ATOM 985 C C . THR A 1 121 ? -3.551 -3.073 -0.621 1.00 70.69 121 THR A C 1
ATOM 987 O O . THR A 1 121 ? -3.620 -3.316 0.581 1.00 70.69 121 THR A O 1
ATOM 990 N N . VAL A 1 122 ? -2.766 -3.734 -1.463 1.00 69.19 122 VAL A N 1
ATOM 991 C CA . VAL A 1 122 ? -1.769 -4.715 -1.046 1.00 69.19 122 VAL A CA 1
ATOM 992 C C . VAL A 1 122 ? -0.412 -4.136 -1.400 1.00 69.19 122 VAL A C 1
ATOM 994 O O . VAL A 1 122 ? -0.158 -3.829 -2.564 1.00 69.19 122 VAL A O 1
ATOM 997 N N . THR A 1 123 ? 0.451 -3.989 -0.401 1.00 70.56 123 THR A N 1
ATOM 998 C CA . THR A 1 123 ? 1.829 -3.536 -0.593 1.00 70.56 123 THR A CA 1
ATOM 999 C C . THR A 1 123 ? 2.752 -4.725 -0.378 1.00 70.56 123 THR A C 1
ATOM 1001 O O .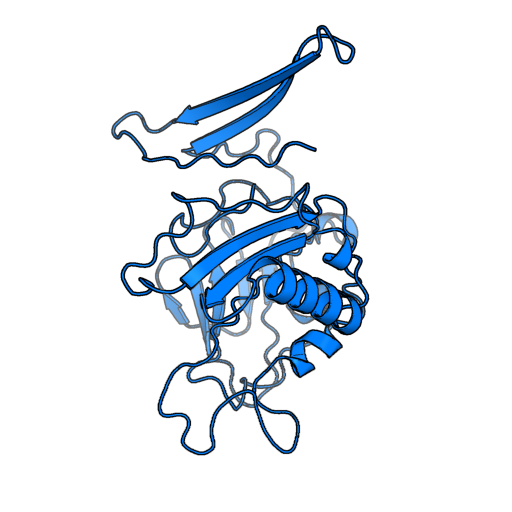 THR A 1 123 ? 2.725 -5.346 0.682 1.00 70.56 123 THR A O 1
ATOM 1004 N N . SER A 1 124 ? 3.570 -5.044 -1.378 1.00 68.25 124 SER A N 1
ATOM 1005 C CA . SER A 1 124 ? 4.618 -6.058 -1.276 1.00 68.25 124 SER A CA 1
ATOM 1006 C C . SER A 1 124 ? 5.955 -5.414 -1.616 1.00 68.25 124 SER A C 1
ATOM 1008 O O . SER A 1 124 ? 6.067 -4.724 -2.629 1.00 68.25 124 SER A O 1
ATOM 1010 N N . VAL A 1 125 ? 6.952 -5.612 -0.754 1.00 72.56 125 VAL A N 1
ATOM 1011 C CA . VAL A 1 125 ? 8.329 -5.179 -1.008 1.00 72.56 125 VAL A CA 1
ATOM 1012 C C . VAL A 1 125 ? 9.093 -6.363 -1.560 1.00 72.56 125 VAL A C 1
ATOM 1014 O O . VAL A 1 125 ? 9.158 -7.408 -0.916 1.00 72.56 125 VAL A O 1
ATOM 1017 N N . MET A 1 126 ? 9.686 -6.182 -2.734 1.00 75.38 126 MET A N 1
ATOM 1018 C CA . MET A 1 126 ? 10.529 -7.187 -3.368 1.00 75.38 126 MET A CA 1
ATOM 1019 C C . MET A 1 126 ? 11.914 -6.604 -3.607 1.00 75.38 126 MET A C 1
ATOM 1021 O O . MET A 1 126 ? 12.042 -5.443 -3.992 1.00 75.38 126 MET A O 1
ATOM 1025 N N . ASP A 1 127 ? 12.939 -7.412 -3.355 1.00 80.12 127 ASP A N 1
ATOM 1026 C CA . ASP A 1 127 ? 14.340 -7.003 -3.422 1.00 80.12 127 ASP A CA 1
ATOM 1027 C C . ASP A 1 127 ? 15.117 -7.937 -4.372 1.00 80.12 127 ASP A C 1
ATOM 1029 O O . ASP A 1 127 ? 15.792 -8.861 -3.911 1.00 80.12 127 ASP A O 1
ATOM 1033 N N . PRO A 1 128 ? 15.005 -7.743 -5.705 1.00 82.62 128 PRO A N 1
ATOM 1034 C CA . PRO A 1 128 ? 15.580 -8.650 -6.713 1.00 82.62 128 PRO A CA 1
ATOM 1035 C C . PRO A 1 128 ? 17.117 -8.706 -6.686 1.00 82.62 128 PRO A C 1
ATOM 1037 O O . PRO A 1 128 ? 17.737 -9.628 -7.230 1.00 82.62 128 PRO A O 1
ATOM 1040 N N . ILE A 1 129 ? 17.744 -7.732 -6.023 1.00 86.25 129 ILE A N 1
ATOM 1041 C CA . ILE A 1 129 ? 19.195 -7.622 -5.879 1.00 86.25 129 ILE A CA 1
ATOM 1042 C C . ILE A 1 129 ? 19.735 -8.754 -5.001 1.00 86.25 129 ILE A C 1
ATOM 1044 O O . ILE A 1 129 ? 20.833 -9.242 -5.258 1.00 86.25 129 ILE A O 1
ATOM 1048 N N . ARG A 1 130 ? 18.965 -9.229 -4.013 1.00 82.56 130 ARG A N 1
ATOM 1049 C CA . ARG A 1 130 ? 19.389 -10.335 -3.136 1.00 82.56 130 ARG A CA 1
ATOM 1050 C C . ARG A 1 130 ? 19.620 -11.638 -3.892 1.00 82.56 130 ARG A C 1
ATOM 1052 O O . ARG A 1 130 ? 20.508 -12.396 -3.516 1.00 82.56 130 ARG A O 1
ATOM 1059 N N . ASP A 1 131 ? 18.859 -11.861 -4.959 1.00 81.69 131 ASP A N 1
ATOM 1060 C CA . ASP A 1 131 ? 18.918 -13.099 -5.734 1.00 81.69 131 ASP A CA 1
ATOM 1061 C C . ASP A 1 131 ? 19.892 -12.999 -6.912 1.00 81.69 131 ASP A C 1
ATOM 1063 O O . ASP A 1 131 ? 20.608 -13.951 -7.219 1.00 81.69 131 ASP A O 1
ATOM 1067 N N . SER A 1 132 ? 19.929 -11.845 -7.586 1.00 84.81 132 SER A N 1
ATOM 1068 C CA . SER A 1 132 ? 20.640 -11.691 -8.864 1.00 84.81 132 SER A CA 1
ATOM 1069 C C . SER A 1 132 ? 21.823 -10.721 -8.829 1.00 84.81 132 SER A C 1
ATOM 1071 O O . SER A 1 132 ? 22.518 -10.574 -9.832 1.00 84.81 132 SER A O 1
ATOM 1073 N N . SER A 1 133 ? 22.044 -10.017 -7.710 1.00 88.12 133 SER A N 1
ATOM 1074 C CA . SER A 1 133 ? 22.924 -8.834 -7.603 1.00 88.12 133 SER A CA 1
ATOM 1075 C C . SER A 1 133 ? 22.557 -7.678 -8.546 1.00 88.12 133 SER A C 1
ATOM 1077 O O . SER A 1 133 ? 23.208 -6.636 -8.524 1.00 88.12 133 SER A O 1
ATOM 1079 N N . ARG A 1 134 ? 21.513 -7.831 -9.368 1.00 89.50 134 ARG A N 1
ATOM 1080 C CA . ARG A 1 134 ? 21.003 -6.846 -10.320 1.00 89.50 134 ARG A CA 1
ATOM 1081 C C . ARG A 1 134 ? 19.652 -6.344 -9.827 1.00 89.50 134 ARG A C 1
ATOM 1083 O O . ARG A 1 134 ? 18.916 -7.047 -9.144 1.00 89.50 134 ARG A O 1
ATOM 1090 N N . ARG A 1 135 ? 19.314 -5.111 -10.195 1.00 89.00 135 ARG A N 1
ATOM 1091 C CA . ARG A 1 135 ? 18.011 -4.509 -9.866 1.00 89.00 135 ARG A CA 1
ATOM 1092 C C . ARG A 1 135 ? 16.946 -4.743 -10.942 1.00 89.00 135 ARG A C 1
ATOM 1094 O O . ARG A 1 135 ? 15.880 -4.144 -10.870 1.00 89.00 135 ARG A O 1
ATOM 1101 N N . ASP A 1 136 ? 17.250 -5.585 -11.928 1.00 91.88 136 ASP A N 1
ATOM 1102 C CA . ASP A 1 136 ? 16.352 -5.904 -13.035 1.00 91.88 136 ASP A CA 1
ATOM 1103 C C . ASP A 1 136 ? 15.104 -6.623 -12.530 1.00 91.88 136 ASP A C 1
ATOM 1105 O O . ASP A 1 136 ? 15.164 -7.438 -11.606 1.00 91.88 136 ASP A O 1
ATOM 1109 N N . TRP A 1 137 ? 13.969 -6.346 -13.163 1.00 91.00 137 TRP A N 1
ATOM 1110 C CA . TRP A 1 137 ? 12.713 -7.003 -12.824 1.00 91.00 137 TRP A CA 1
ATOM 1111 C C . TRP A 1 137 ? 11.798 -7.123 -14.036 1.00 91.00 137 TRP A C 1
ATOM 1113 O O . TRP A 1 137 ? 11.827 -6.297 -14.950 1.00 91.00 137 TRP A O 1
ATOM 1123 N N . SER A 1 138 ? 10.930 -8.130 -14.009 1.00 90.94 138 SER A N 1
ATOM 1124 C CA . SER A 1 138 ? 9.714 -8.180 -14.815 1.00 90.94 138 SER A CA 1
ATOM 1125 C C . SER A 1 138 ? 8.502 -8.456 -13.934 1.00 90.94 138 SER A C 1
ATOM 1127 O O . SER A 1 138 ? 8.633 -8.959 -12.817 1.00 90.94 138 SER A O 1
ATOM 1129 N N . LEU A 1 139 ? 7.299 -8.143 -14.418 1.00 85.50 139 LEU A N 1
ATOM 1130 C CA . LEU A 1 139 ? 6.076 -8.521 -13.705 1.00 85.50 139 LEU A CA 1
ATOM 1131 C C . LEU A 1 139 ? 6.026 -10.035 -13.479 1.00 85.50 139 LEU A C 1
ATOM 1133 O O . LEU A 1 139 ? 5.633 -10.475 -12.402 1.00 85.50 139 LEU A O 1
ATOM 1137 N N . ALA A 1 140 ? 6.483 -10.822 -14.455 1.00 84.12 140 ALA A N 1
ATOM 1138 C CA . ALA A 1 140 ? 6.603 -12.262 -14.296 1.00 84.12 140 ALA A CA 1
ATOM 1139 C C . ALA A 1 140 ? 7.604 -12.665 -13.202 1.00 84.12 140 ALA A C 1
ATOM 1141 O O . ALA A 1 140 ? 7.285 -13.558 -12.430 1.00 84.12 140 ALA A O 1
ATOM 1142 N N . SER A 1 141 ? 8.777 -12.029 -13.088 1.00 83.81 141 SER A N 1
ATOM 1143 C CA . SER A 1 141 ? 9.757 -12.397 -12.051 1.00 83.81 141 SER A CA 1
ATOM 1144 C C . SER A 1 141 ? 9.304 -12.006 -10.642 1.00 83.81 141 SER A C 1
ATOM 1146 O O . SER A 1 141 ? 9.619 -12.691 -9.679 1.00 83.81 141 SER A O 1
ATOM 1148 N N . VAL A 1 142 ? 8.572 -10.897 -10.529 1.00 80.62 142 VAL A N 1
ATOM 1149 C CA . VAL A 1 142 ? 8.081 -10.323 -9.268 1.00 80.62 142 VAL A CA 1
ATOM 1150 C C . VAL A 1 142 ? 6.827 -11.063 -8.786 1.00 80.62 142 VAL A C 1
ATOM 1152 O O . VAL A 1 142 ? 6.716 -11.420 -7.620 1.00 80.62 142 VAL A O 1
ATOM 1155 N N . PHE A 1 143 ? 5.875 -11.344 -9.678 1.00 77.69 143 PHE A N 1
ATOM 1156 C CA . PHE A 1 143 ? 4.568 -11.904 -9.307 1.00 77.69 143 PHE A CA 1
ATOM 1157 C C . PHE A 1 143 ? 4.365 -13.373 -9.704 1.00 77.69 143 PHE A C 1
ATOM 1159 O O . PHE A 1 143 ? 3.261 -13.893 -9.524 1.00 77.69 143 PHE A O 1
ATOM 1166 N N . ASP A 1 144 ? 5.375 -14.018 -10.297 1.00 73.38 144 ASP A N 1
ATOM 1167 C CA . ASP A 1 144 ? 5.305 -15.359 -10.911 1.00 73.38 144 ASP A CA 1
ATOM 1168 C C . ASP A 1 144 ? 4.144 -15.505 -11.922 1.00 73.38 144 ASP A C 1
ATOM 1170 O O . ASP A 1 144 ? 3.590 -16.577 -12.176 1.00 73.38 144 ASP A O 1
ATOM 1174 N N . ARG A 1 145 ? 3.683 -14.371 -12.468 1.00 73.00 145 ARG A N 1
ATOM 1175 C CA . ARG A 1 145 ? 2.488 -14.268 -13.313 1.00 73.00 145 ARG A CA 1
ATOM 1176 C C . ARG A 1 145 ? 2.602 -13.087 -14.266 1.00 73.00 145 ARG A C 1
ATOM 1178 O O . ARG A 1 145 ? 3.064 -12.014 -13.903 1.00 73.00 145 ARG A O 1
ATOM 1185 N N . GLN A 1 146 ? 2.077 -13.266 -15.474 1.00 70.88 146 GLN A N 1
ATOM 1186 C CA . GLN A 1 146 ? 1.904 -12.186 -16.447 1.00 70.88 146 GLN A CA 1
ATOM 1187 C C . GLN A 1 146 ? 0.486 -11.614 -16.378 1.00 70.88 146 GLN A C 1
ATOM 1189 O O . GLN A 1 146 ? -0.484 -12.352 -16.160 1.00 70.88 146 GLN A O 1
ATOM 1194 N N . LEU A 1 147 ? 0.346 -10.308 -16.615 1.00 75.75 147 LEU A N 1
ATOM 1195 C CA . LEU A 1 147 ? -0.960 -9.655 -16.685 1.00 75.75 147 LEU A CA 1
ATOM 1196 C C . LEU A 1 147 ? -1.621 -9.999 -18.020 1.00 75.75 147 LEU A C 1
ATOM 1198 O O . LEU A 1 147 ? -1.256 -9.466 -19.058 1.00 75.75 147 LEU A O 1
ATOM 1202 N N . ARG A 1 148 ? -2.581 -10.928 -18.005 1.00 72.75 148 ARG A N 1
ATOM 1203 C CA . ARG A 1 148 ? -3.136 -11.511 -19.241 1.00 72.75 148 ARG A CA 1
ATOM 1204 C C . ARG A 1 148 ? -4.145 -10.628 -19.972 1.00 72.75 148 ARG A C 1
ATOM 1206 O O . ARG A 1 148 ? -4.237 -10.726 -21.187 1.00 72.75 148 ARG A O 1
ATOM 1213 N N . GLN A 1 149 ? -4.947 -9.854 -19.242 1.00 74.62 149 GLN A N 1
ATOM 1214 C CA . GLN A 1 149 ? -6.012 -9.036 -19.824 1.00 74.62 149 GLN A CA 1
ATOM 1215 C C . GLN A 1 149 ? -6.444 -7.907 -18.885 1.00 74.62 149 GLN A C 1
ATOM 1217 O O . GLN A 1 149 ? -6.313 -8.023 -17.663 1.00 74.62 149 GLN A O 1
ATOM 1222 N N . ALA A 1 150 ? -7.017 -6.851 -19.462 1.00 79.88 150 ALA A N 1
ATOM 1223 C CA . ALA A 1 150 ? -7.760 -5.832 -18.724 1.00 79.88 150 ALA A CA 1
ATOM 1224 C C . ALA A 1 150 ? 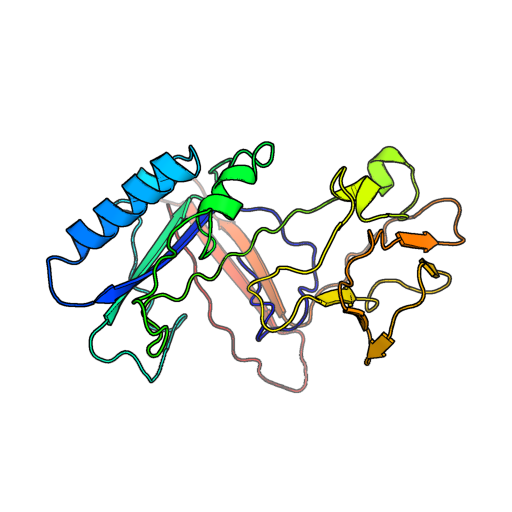-8.910 -6.429 -17.891 1.00 79.88 150 ALA A C 1
ATOM 1226 O O . ALA A 1 150 ? -9.505 -7.447 -18.255 1.00 79.88 150 ALA A O 1
ATOM 1227 N N . CYS A 1 151 ? -9.253 -5.762 -16.787 1.00 73.56 151 CYS A N 1
ATOM 1228 C CA . CYS A 1 151 ? -10.398 -6.123 -15.960 1.00 73.56 151 CYS A CA 1
ATOM 1229 C C . CYS A 1 151 ? -11.709 -5.817 -16.720 1.00 73.56 151 CYS A C 1
ATOM 1231 O O . CYS A 1 151 ? -11.961 -4.647 -17.008 1.00 73.56 151 CYS A O 1
ATOM 1233 N N . PRO A 1 152 ? -12.564 -6.817 -17.029 1.00 71.12 152 PRO A N 1
ATOM 1234 C CA . PRO A 1 152 ? -13.746 -6.619 -17.881 1.00 71.12 152 PRO A CA 1
ATOM 1235 C C . PRO A 1 152 ? -14.808 -5.672 -17.311 1.00 71.12 152 PRO A C 1
ATOM 1237 O O . PRO A 1 152 ? -15.624 -5.152 -18.063 1.00 71.12 152 PRO A O 1
ATOM 1240 N N . VAL A 1 153 ? -14.817 -5.482 -15.991 1.00 70.69 153 VAL A N 1
ATOM 1241 C CA . VAL A 1 153 ? -15.786 -4.640 -15.270 1.00 70.69 153 VAL A CA 1
ATOM 1242 C C . VAL A 1 153 ? -15.204 -3.284 -14.861 1.00 70.69 153 VAL A C 1
ATOM 1244 O O . VAL A 1 153 ? -15.894 -2.480 -14.244 1.00 70.69 153 VAL A O 1
ATOM 1247 N N . ALA A 1 154 ? -13.935 -3.017 -15.182 1.00 71.44 154 ALA A N 1
ATOM 1248 C CA . ALA A 1 154 ? -13.295 -1.747 -14.868 1.00 71.44 154 ALA A CA 1
ATOM 1249 C C . ALA A 1 154 ? -13.456 -0.759 -16.029 1.00 71.44 154 ALA A C 1
ATOM 1251 O O . ALA A 1 154 ? -13.185 -1.098 -17.178 1.00 71.44 154 ALA A O 1
ATOM 1252 N N . ASN A 1 155 ? -13.797 0.496 -15.720 1.00 75.19 155 ASN A N 1
ATOM 1253 C CA . ASN A 1 155 ? -13.790 1.588 -16.704 1.00 75.19 155 ASN A CA 1
ATOM 1254 C C . ASN A 1 155 ? -12.382 1.807 -17.301 1.00 75.19 155 ASN A C 1
ATOM 1256 O O . ASN A 1 155 ? -12.221 2.189 -18.456 1.00 75.19 155 ASN A O 1
ATOM 1260 N N . GLN A 1 156 ? -11.338 1.526 -16.517 1.00 79.81 156 GLN A N 1
ATOM 1261 C CA . GLN A 1 156 ? -9.952 1.617 -16.955 1.00 79.81 156 GLN A CA 1
ATOM 1262 C C . GLN A 1 156 ? -9.087 0.580 -16.239 1.00 79.81 156 GLN A C 1
ATOM 1264 O O . GLN A 1 156 ? -9.204 0.382 -15.034 1.00 79.81 156 GLN A O 1
ATOM 1269 N N . SER A 1 157 ? -8.178 -0.050 -16.981 1.00 81.69 157 SER A N 1
ATOM 1270 C CA . SER A 1 157 ? -7.145 -0.947 -16.455 1.00 81.69 157 SER A CA 1
ATOM 1271 C C . SER A 1 157 ? -5.781 -0.426 -16.903 1.00 81.69 157 SER A C 1
ATOM 1273 O O . SER A 1 157 ? -5.463 -0.476 -18.093 1.00 81.69 157 SER A O 1
ATOM 1275 N N . ARG A 1 158 ? -4.998 0.125 -15.972 1.00 85.50 158 ARG A N 1
ATOM 1276 C CA . ARG A 1 158 ? -3.691 0.739 -16.249 1.00 85.50 158 ARG A CA 1
ATOM 1277 C C . ARG A 1 158 ? -2.623 0.207 -15.303 1.00 85.50 158 ARG A C 1
ATOM 1279 O O . ARG A 1 158 ? -2.919 -0.071 -14.146 1.00 85.50 158 ARG A O 1
ATOM 1286 N N . VAL A 1 159 ? -1.400 0.105 -15.802 1.00 86.25 159 VAL A N 1
ATOM 1287 C CA . VAL A 1 159 ? -0.196 -0.140 -15.006 1.00 86.25 159 VAL A CA 1
ATOM 1288 C C . VAL A 1 159 ? 0.719 1.054 -15.199 1.00 86.25 159 VAL A C 1
ATOM 1290 O O . VAL A 1 159 ? 0.966 1.451 -16.335 1.00 86.25 159 VAL A O 1
ATOM 1293 N N . SER A 1 160 ? 1.215 1.626 -14.112 1.00 88.38 160 SER A N 1
ATOM 1294 C CA . SER A 1 160 ? 2.134 2.760 -14.157 1.00 88.38 160 SER A CA 1
ATOM 1295 C C . SER A 1 160 ? 3.439 2.365 -13.482 1.00 88.38 160 SER A C 1
ATOM 1297 O O . SER A 1 160 ? 3.431 1.845 -12.370 1.00 88.38 160 SER A O 1
ATOM 1299 N N . VAL A 1 161 ? 4.549 2.581 -14.182 1.00 89.44 161 VAL A N 1
ATOM 1300 C CA . VAL A 1 161 ? 5.906 2.379 -13.674 1.00 89.44 161 VAL A CA 1
ATOM 1301 C C . VAL A 1 161 ? 6.485 3.745 -13.355 1.00 89.44 161 VAL A C 1
ATOM 1303 O O . VAL A 1 161 ? 6.643 4.565 -14.259 1.00 89.44 161 VAL A O 1
ATOM 1306 N N . ASP A 1 162 ? 6.774 3.989 -12.082 1.00 86.25 162 ASP A N 1
ATOM 1307 C CA . ASP A 1 162 ? 7.451 5.202 -11.630 1.00 86.25 162 ASP A CA 1
ATOM 1308 C C . ASP A 1 162 ? 8.961 5.090 -11.891 1.00 86.25 162 ASP A C 1
ATOM 1310 O O . ASP A 1 162 ? 9.583 4.064 -11.610 1.00 86.25 162 ASP A O 1
ATOM 1314 N N . LEU A 1 163 ? 9.541 6.145 -12.460 1.00 87.31 163 LEU A N 1
ATOM 1315 C CA . LEU A 1 163 ? 10.949 6.238 -12.831 1.00 87.31 163 LEU A CA 1
ATOM 1316 C C . LEU A 1 163 ? 11.728 7.240 -11.975 1.00 87.31 163 LEU A C 1
ATOM 1318 O O . LEU A 1 163 ? 12.910 7.461 -12.234 1.00 87.31 163 LEU A O 1
ATOM 1322 N N . THR A 1 164 ? 11.116 7.799 -10.927 1.00 81.62 164 THR A N 1
ATOM 1323 C CA . THR A 1 164 ? 11.723 8.825 -10.065 1.00 81.62 164 THR A CA 1
ATOM 1324 C C . THR A 1 164 ? 13.053 8.412 -9.464 1.00 81.62 164 THR A C 1
ATOM 1326 O O . THR A 1 164 ? 13.987 9.209 -9.446 1.00 81.62 164 THR A O 1
ATOM 1329 N N . ASN A 1 165 ? 13.175 7.146 -9.075 1.00 78.12 165 ASN A N 1
ATOM 1330 C CA . ASN A 1 165 ? 14.399 6.588 -8.505 1.00 78.12 165 ASN A CA 1
ATOM 1331 C C . ASN A 1 165 ? 15.051 5.536 -9.417 1.00 78.12 165 ASN A C 1
ATOM 1333 O O . ASN A 1 165 ? 15.867 4.742 -8.955 1.00 78.12 165 ASN A O 1
ATOM 1337 N N . ALA A 1 166 ? 14.699 5.498 -10.709 1.00 82.88 166 ALA A N 1
ATOM 1338 C CA . ALA A 1 166 ? 15.260 4.515 -11.641 1.00 82.88 166 ALA A CA 1
ATOM 1339 C C . ALA A 1 166 ? 16.743 4.780 -11.971 1.00 82.88 166 ALA A C 1
ATOM 1341 O O . ALA A 1 166 ? 17.446 3.864 -12.411 1.00 82.88 166 ALA A O 1
ATOM 1342 N N . GLY A 1 167 ? 17.216 6.010 -11.739 1.00 81.25 167 GLY A N 1
ATOM 1343 C CA . GLY A 1 167 ? 18.539 6.471 -12.149 1.00 81.25 167 GLY A CA 1
ATOM 1344 C C . GLY A 1 167 ? 18.687 6.504 -13.671 1.00 81.25 167 GLY A C 1
ATOM 1345 O O . GLY A 1 167 ? 17.699 6.514 -14.408 1.00 81.25 167 GLY A O 1
ATOM 1346 N N . ASP A 1 168 ? 19.933 6.489 -14.134 1.00 76.69 168 ASP A N 1
ATOM 1347 C CA . ASP A 1 168 ? 20.257 6.438 -15.557 1.00 76.69 168 ASP A CA 1
ATOM 1348 C C . ASP A 1 168 ? 20.449 4.988 -16.048 1.00 76.69 168 ASP A C 1
ATOM 1350 O O . ASP A 1 168 ? 20.591 4.043 -15.267 1.00 76.69 168 ASP A O 1
ATOM 1354 N N . GLU A 1 169 ? 20.455 4.814 -17.372 1.00 88.81 169 GLU A N 1
ATOM 1355 C CA . GLU A 1 169 ? 20.801 3.557 -18.057 1.00 88.81 169 GLU A CA 1
ATOM 1356 C C . GLU A 1 169 ? 19.867 2.353 -17.820 1.00 88.81 169 GLU A C 1
ATOM 1358 O O . GLU A 1 169 ? 20.320 1.209 -17.690 1.00 88.81 169 GLU A O 1
ATOM 1363 N N . TYR A 1 170 ? 18.556 2.591 -17.831 1.00 91.94 170 TYR A N 1
ATOM 1364 C CA . TYR A 1 170 ? 17.544 1.535 -17.910 1.00 91.94 170 TYR A CA 1
ATOM 1365 C C . TYR A 1 170 ? 16.945 1.405 -19.313 1.00 91.94 170 TYR A C 1
ATOM 1367 O O . TYR A 1 170 ? 16.938 2.341 -20.115 1.00 91.94 170 TYR A O 1
ATOM 1375 N N . GLU A 1 171 ? 16.377 0.238 -19.585 1.00 93.62 171 GLU A N 1
ATOM 1376 C CA . GLU A 1 171 ? 15.547 -0.036 -20.745 1.00 93.62 171 GLU A CA 1
ATOM 1377 C C . GLU A 1 171 ? 14.222 -0.654 -20.283 1.00 93.62 171 GLU A C 1
ATOM 1379 O O . GLU A 1 171 ? 14.194 -1.725 -19.678 1.00 93.62 171 GLU A O 1
ATOM 1384 N N . LEU A 1 172 ? 13.114 0.034 -20.570 1.00 94.25 172 LEU A N 1
ATOM 1385 C CA . LEU A 1 172 ? 11.765 -0.478 -20.338 1.00 94.25 172 LEU A CA 1
ATOM 1386 C C . LEU A 1 172 ? 11.253 -1.209 -21.577 1.00 94.25 172 LEU A C 1
ATOM 1388 O O . LEU A 1 172 ? 11.304 -0.672 -22.687 1.00 94.25 172 LEU A O 1
ATOM 1392 N N . LYS A 1 173 ? 10.706 -2.412 -21.380 1.00 93.50 173 LYS A N 1
ATOM 1393 C CA . LYS A 1 173 ? 10.064 -3.195 -22.442 1.00 93.50 173 LYS A CA 1
ATOM 1394 C C . LYS A 1 173 ? 8.706 -3.731 -21.971 1.00 93.50 173 LYS A C 1
ATOM 1396 O O . LYS A 1 173 ? 8.638 -4.283 -20.875 1.00 93.50 173 LYS A O 1
ATOM 1401 N N . PRO A 1 174 ? 7.649 -3.665 -22.802 1.00 92.06 174 PRO A N 1
ATOM 1402 C CA . PRO A 1 174 ? 7.571 -2.917 -24.063 1.00 92.06 174 PRO A CA 1
ATOM 1403 C C . PRO A 1 174 ? 7.656 -1.397 -23.831 1.00 92.06 174 PRO A C 1
ATOM 1405 O O . PRO A 1 174 ? 7.618 -0.941 -22.694 1.00 92.06 174 PRO A O 1
ATOM 1408 N N . ALA A 1 175 ? 7.767 -0.601 -24.896 1.00 90.44 175 ALA A N 1
ATOM 1409 C CA . ALA A 1 175 ? 7.696 0.853 -24.764 1.00 90.44 175 ALA A CA 1
ATOM 1410 C C . ALA A 1 175 ? 6.280 1.273 -24.326 1.00 90.44 175 ALA A C 1
ATOM 1412 O O . ALA A 1 175 ? 5.294 0.871 -24.945 1.00 90.44 175 ALA A O 1
ATOM 1413 N N . GLY A 1 176 ? 6.180 2.069 -23.262 1.00 87.88 176 GLY A N 1
ATOM 1414 C CA . GLY A 1 176 ? 4.913 2.616 -22.770 1.00 87.88 176 GLY A CA 1
ATOM 1415 C C . GLY A 1 176 ? 4.766 4.114 -23.028 1.00 87.88 176 GLY A C 1
ATOM 1416 O O . GLY A 1 176 ? 5.659 4.772 -23.566 1.00 87.88 176 GLY A O 1
ATOM 1417 N N . GLN A 1 177 ? 3.633 4.679 -22.611 1.00 89.25 177 GLN A N 1
ATOM 1418 C CA . GLN A 1 177 ? 3.376 6.108 -22.746 1.00 89.25 177 GLN A CA 1
ATOM 1419 C C . GLN A 1 177 ? 3.984 6.865 -21.562 1.00 89.25 177 GLN A C 1
ATOM 1421 O O . GLN A 1 177 ? 3.515 6.742 -20.430 1.00 89.25 177 GLN A O 1
ATOM 1426 N N . LYS A 1 178 ? 5.017 7.672 -21.816 1.00 88.12 178 LYS A N 1
ATOM 1427 C CA . LYS A 1 178 ? 5.627 8.514 -20.780 1.00 88.12 178 LYS A CA 1
ATOM 1428 C C . LYS A 1 178 ? 4.703 9.685 -20.422 1.00 88.12 178 LYS A C 1
ATOM 1430 O O . LYS A 1 178 ? 4.276 10.430 -21.302 1.00 88.12 178 LYS A O 1
ATOM 1435 N N . GLN A 1 179 ? 4.426 9.857 -19.134 1.00 84.44 179 GLN A N 1
ATOM 1436 C CA . GLN A 1 179 ? 3.718 10.999 -18.553 1.00 84.44 179 GLN A CA 1
ATOM 1437 C C . GLN A 1 179 ? 4.509 11.478 -17.334 1.00 84.44 179 GLN A C 1
ATOM 1439 O O . GLN A 1 179 ? 4.547 10.807 -16.305 1.00 84.44 179 GLN A O 1
ATOM 1444 N N . GLY A 1 180 ? 5.186 12.622 -17.462 1.00 84.12 180 GLY A N 1
ATOM 1445 C CA . GLY A 1 180 ? 6.081 13.121 -16.416 1.00 84.12 180 GLY A CA 1
ATOM 1446 C C . GLY A 1 180 ? 7.195 12.118 -16.098 1.00 84.12 180 GLY A C 1
ATOM 1447 O O . GLY A 1 180 ? 7.947 11.720 -16.994 1.00 84.12 180 GLY A O 1
ATOM 1448 N N . ASN A 1 181 ? 7.273 11.707 -14.829 1.00 84.81 181 ASN A N 1
ATOM 1449 C CA . ASN A 1 181 ? 8.257 10.745 -14.327 1.00 84.81 181 ASN A CA 1
ATOM 1450 C C . ASN A 1 181 ? 7.764 9.293 -14.294 1.00 84.81 181 ASN A C 1
ATOM 1452 O O . ASN A 1 181 ? 8.422 8.431 -13.727 1.00 84.81 181 ASN A O 1
ATOM 1456 N N . ALA A 1 182 ? 6.612 9.013 -14.899 1.00 89.12 182 ALA A N 1
ATOM 1457 C CA . ALA A 1 182 ? 6.051 7.676 -14.964 1.00 89.12 182 ALA A CA 1
ATOM 1458 C C . ALA A 1 182 ? 5.847 7.231 -16.414 1.00 89.12 182 ALA A C 1
ATOM 1460 O O . ALA A 1 182 ? 5.668 8.039 -17.331 1.00 89.12 182 ALA A O 1
ATOM 1461 N N . VAL A 1 183 ? 5.837 5.919 -16.622 1.00 92.00 183 VAL A N 1
ATOM 1462 C CA . VAL A 1 183 ? 5.428 5.293 -17.879 1.00 92.00 183 VAL A CA 1
ATOM 1463 C C . VAL A 1 183 ? 4.162 4.498 -17.627 1.00 92.00 183 VAL A C 1
ATOM 1465 O O . VAL A 1 183 ? 4.133 3.603 -16.787 1.00 92.00 183 VAL A O 1
ATOM 1468 N N . THR A 1 184 ? 3.109 4.835 -18.361 1.00 91.12 184 THR A N 1
ATOM 1469 C CA . THR A 1 184 ? 1.794 4.219 -18.217 1.00 91.12 184 THR A CA 1
ATOM 1470 C C . THR A 1 184 ? 1.516 3.266 -19.373 1.00 91.12 184 THR A C 1
ATOM 1472 O O . THR A 1 184 ? 1.776 3.564 -20.541 1.00 91.12 184 THR A O 1
ATOM 1475 N N . TYR A 1 185 ? 0.955 2.115 -19.024 1.00 89.06 185 TYR A N 1
ATOM 1476 C CA . TYR A 1 185 ? 0.533 1.052 -19.917 1.00 89.06 185 TYR A CA 1
ATOM 1477 C C . TYR A 1 185 ? -0.959 0.821 -19.725 1.00 89.06 185 TYR A C 1
ATOM 1479 O O . TYR A 1 185 ? -1.426 0.576 -18.612 1.00 89.06 185 TYR A O 1
ATOM 1487 N N . HIS A 1 186 ? -1.715 0.873 -20.813 1.00 87.38 186 HIS A N 1
ATOM 1488 C CA . HIS A 1 186 ? -3.102 0.429 -20.809 1.00 87.38 186 HIS A CA 1
ATOM 1489 C C . HIS A 1 186 ? -3.123 -1.078 -21.035 1.00 87.38 186 HIS A C 1
ATOM 1491 O O . HIS A 1 186 ? -2.551 -1.565 -22.010 1.00 87.38 186 HIS A O 1
ATOM 1497 N N . LEU A 1 187 ? -3.766 -1.818 -20.134 1.00 83.44 187 LEU A N 1
ATOM 1498 C CA . LEU A 1 187 ? -3.897 -3.260 -20.303 1.00 83.44 187 LEU A CA 1
ATOM 1499 C C . LEU A 1 187 ? -4.793 -3.531 -21.518 1.00 83.44 187 LEU A C 1
ATOM 1501 O O . LEU A 1 187 ? -5.916 -3.033 -21.595 1.00 83.44 187 LEU A O 1
ATOM 1505 N N . SER A 1 188 ? -4.276 -4.292 -22.482 1.00 75.44 188 SER A N 1
ATOM 1506 C CA . SER A 1 188 ? -5.018 -4.752 -23.656 1.00 75.44 188 SER A CA 1
ATOM 1507 C C . SER A 1 188 ? -5.552 -6.177 -23.414 1.00 75.44 188 SER A C 1
ATOM 1509 O O . SER A 1 188 ? -5.615 -6.644 -22.274 1.00 75.44 188 SER A O 1
ATOM 1511 N N . LYS A 1 189 ? -5.992 -6.872 -24.471 1.00 67.50 189 LYS A N 1
ATOM 1512 C CA . LYS A 1 189 ? -6.386 -8.294 -24.403 1.00 67.50 189 LYS A CA 1
ATOM 1513 C C . LYS A 1 189 ? -5.198 -9.258 -24.513 1.00 67.50 189 LYS A C 1
ATOM 1515 O O . LYS A 1 189 ? -5.401 -10.465 -24.428 1.00 67.50 189 LYS A O 1
ATOM 1520 N N . GLU A 1 190 ? -3.997 -8.742 -24.751 1.00 75.94 190 GLU A N 1
ATOM 1521 C CA . GLU A 1 190 ? -2.788 -9.551 -24.880 1.00 75.94 190 GLU A CA 1
ATOM 1522 C C . GLU A 1 190 ? -2.011 -9.578 -23.558 1.00 75.94 190 GLU A C 1
ATOM 1524 O O . GLU A 1 190 ? -2.034 -8.587 -22.819 1.00 75.94 190 GLU A O 1
ATOM 1529 N N . PRO A 1 191 ? -1.302 -10.681 -23.250 1.00 79.75 191 PRO A N 1
ATOM 1530 C CA . PRO A 1 191 ? -0.441 -10.743 -22.081 1.00 79.75 191 PRO A CA 1
ATOM 1531 C C . PRO A 1 191 ? 0.622 -9.645 -22.100 1.00 79.75 191 PRO A C 1
ATOM 1533 O O . PRO A 1 191 ? 1.411 -9.540 -23.038 1.00 79.75 191 PRO A O 1
ATOM 1536 N N . LEU A 1 192 ? 0.655 -8.852 -21.034 1.00 84.94 192 LEU A N 1
ATOM 1537 C CA . LEU A 1 192 ? 1.621 -7.791 -20.820 1.00 84.94 192 LEU A CA 1
ATOM 1538 C C . LEU A 1 192 ? 2.578 -8.194 -19.696 1.00 84.94 192 LEU A C 1
ATOM 1540 O O . LEU A 1 192 ? 2.173 -8.377 -18.545 1.00 84.94 192 LEU A O 1
ATOM 1544 N N . ASP A 1 193 ? 3.856 -8.303 -20.042 1.00 88.81 193 ASP A N 1
ATOM 1545 C CA . ASP A 1 193 ? 4.953 -8.487 -19.096 1.00 88.81 193 ASP A CA 1
ATOM 1546 C C . ASP A 1 193 ? 5.899 -7.295 -19.219 1.00 88.81 193 ASP A C 1
ATOM 1548 O O . ASP A 1 193 ? 6.727 -7.220 -20.133 1.00 88.81 193 ASP A O 1
ATOM 1552 N N . ILE A 1 194 ? 5.689 -6.313 -18.343 1.00 91.75 194 ILE A N 1
ATOM 1553 C CA . ILE A 1 194 ? 6.535 -5.127 -18.273 1.00 91.75 194 ILE A CA 1
ATOM 1554 C C . ILE A 1 194 ? 7.821 -5.535 -17.573 1.00 91.75 194 ILE A C 1
ATOM 1556 O O . ILE A 1 194 ? 7.775 -6.158 -16.513 1.00 91.75 194 ILE A O 1
ATOM 1560 N N . ARG A 1 195 ? 8.953 -5.160 -18.157 1.00 93.44 195 ARG A N 1
ATOM 1561 C CA . ARG A 1 195 ? 10.274 -5.375 -17.577 1.00 93.44 195 ARG A CA 1
ATOM 1562 C C . ARG A 1 195 ? 11.114 -4.115 -17.635 1.00 93.44 195 ARG A C 1
ATOM 1564 O O . ARG A 1 195 ? 10.974 -3.325 -18.575 1.00 93.44 195 ARG A O 1
ATOM 1571 N N . MET A 1 196 ? 12.001 -3.980 -16.662 1.00 93.75 196 MET A N 1
ATOM 1572 C CA . MET A 1 196 ? 13.027 -2.953 -16.626 1.00 93.75 196 MET A CA 1
ATOM 1573 C C . MET A 1 196 ? 14.389 -3.619 -16.468 1.00 93.75 196 MET A C 1
ATOM 1575 O O . MET A 1 196 ? 14.650 -4.285 -15.467 1.00 93.75 196 MET A O 1
ATOM 1579 N N . ASP A 1 197 ? 15.231 -3.428 -17.481 1.00 93.62 197 ASP A N 1
ATOM 1580 C CA . ASP A 1 197 ? 16.590 -3.958 -17.540 1.00 93.62 197 ASP A CA 1
ATOM 1581 C C . ASP A 1 197 ? 17.572 -2.795 -17.348 1.00 93.62 197 ASP A C 1
ATOM 1583 O O . ASP A 1 197 ? 17.495 -1.801 -18.073 1.00 93.62 197 ASP A O 1
ATOM 1587 N N . TRP A 1 198 ? 18.520 -2.894 -16.420 1.00 93.12 198 TRP A N 1
ATOM 1588 C CA . TRP A 1 198 ? 19.599 -1.914 -16.292 1.00 93.12 198 TRP A CA 1
ATOM 1589 C C . TRP A 1 198 ? 20.882 -2.404 -16.951 1.00 93.12 198 TRP A C 1
ATOM 1591 O O . TRP A 1 198 ? 21.223 -3.587 -16.917 1.00 93.12 198 TRP A O 1
ATOM 1601 N N . ARG A 1 199 ? 21.648 -1.478 -17.537 1.00 90.25 199 ARG A N 1
ATOM 1602 C CA . ARG A 1 199 ? 22.919 -1.828 -18.198 1.00 90.25 199 ARG A CA 1
ATOM 1603 C C . ARG A 1 199 ? 23.989 -2.326 -17.229 1.00 90.25 199 ARG A C 1
ATOM 1605 O O . ARG A 1 199 ? 24.825 -3.139 -17.618 1.00 90.25 199 ARG A O 1
ATOM 1612 N N . GLN A 1 200 ? 23.953 -1.863 -15.982 1.00 85.88 200 GLN A N 1
ATOM 1613 C CA . GLN A 1 200 ? 24.906 -2.260 -14.947 1.00 85.88 200 GLN A CA 1
ATOM 1614 C C . GLN A 1 200 ? 24.892 -3.779 -14.693 1.00 85.88 200 GLN A C 1
ATOM 1616 O O . GLN A 1 200 ? 23.855 -4.437 -14.785 1.00 85.88 200 GLN A O 1
ATOM 1621 N N . SER A 1 201 ? 26.050 -4.342 -14.344 1.00 83.94 201 SER A N 1
ATOM 1622 C CA . SER A 1 201 ? 26.198 -5.766 -14.015 1.00 83.94 201 SER A CA 1
ATOM 1623 C C . SER A 1 201 ? 25.842 -6.106 -12.568 1.00 83.94 201 SER A C 1
ATOM 1625 O O . SER A 1 201 ? 25.473 -7.245 -12.300 1.00 83.94 201 SER A O 1
ATOM 1627 N N . SER A 1 202 ? 25.944 -5.135 -11.660 1.00 86.88 202 SER A N 1
ATOM 1628 C CA . SER A 1 202 ? 25.616 -5.257 -10.239 1.00 86.88 202 SER A CA 1
ATOM 1629 C C . SER A 1 202 ? 25.058 -3.936 -9.712 1.00 86.88 202 SER A C 1
ATOM 1631 O O . SER A 1 202 ? 25.370 -2.874 -10.251 1.00 86.88 202 SER A O 1
ATOM 1633 N N . PHE A 1 203 ? 24.213 -4.002 -8.687 1.00 86.88 203 PHE A N 1
ATOM 1634 C CA . PHE A 1 203 ? 23.699 -2.832 -7.986 1.00 86.88 203 PHE A CA 1
ATOM 1635 C C . PHE A 1 203 ? 24.392 -2.660 -6.636 1.00 86.88 203 PHE A C 1
ATOM 1637 O O . PHE A 1 203 ? 24.350 -3.562 -5.802 1.00 86.88 203 PHE A O 1
ATOM 1644 N N . ASP A 1 204 ? 24.955 -1.476 -6.414 1.00 84.12 204 ASP A N 1
ATOM 1645 C CA . ASP A 1 204 ? 25.518 -1.084 -5.127 1.00 84.12 204 ASP A CA 1
ATOM 1646 C C . ASP A 1 204 ? 24.507 -0.228 -4.363 1.00 84.12 204 ASP A C 1
ATOM 1648 O O . ASP A 1 204 ? 24.060 0.816 -4.850 1.00 84.12 204 ASP A O 1
ATOM 1652 N N . TYR A 1 205 ? 24.138 -0.660 -3.154 1.00 81.12 205 TYR A N 1
ATOM 1653 C CA . TYR A 1 205 ? 23.274 0.149 -2.300 1.00 81.12 205 TYR A CA 1
ATOM 1654 C C . TYR A 1 205 ? 24.017 1.412 -1.851 1.00 81.12 205 TYR A C 1
ATOM 1656 O O . TYR A 1 205 ? 25.164 1.321 -1.399 1.00 81.12 205 TYR A O 1
ATOM 1664 N N . PRO A 1 206 ? 23.370 2.588 -1.908 1.00 77.81 206 PRO A N 1
ATOM 1665 C CA . PRO A 1 206 ? 23.947 3.789 -1.332 1.00 77.81 206 PRO A CA 1
ATOM 1666 C C . PRO A 1 206 ? 24.123 3.599 0.180 1.00 77.81 206 PRO A C 1
ATOM 1668 O O . PRO A 1 206 ? 23.212 3.140 0.870 1.00 77.81 206 PRO A O 1
ATOM 1671 N N . LEU A 1 207 ? 25.303 3.960 0.693 1.00 77.62 207 LEU A N 1
ATOM 1672 C CA . LEU A 1 207 ? 25.622 3.876 2.125 1.00 77.62 207 LEU A CA 1
ATOM 1673 C C . LEU A 1 207 ? 24.763 4.828 2.968 1.00 77.62 207 LEU A C 1
ATOM 1675 O O . LEU A 1 207 ? 24.502 4.553 4.137 1.00 77.62 207 LEU A O 1
ATOM 1679 N N . GLU A 1 208 ? 24.317 5.933 2.370 1.00 76.88 208 GLU A N 1
ATOM 1680 C CA . GLU A 1 208 ? 23.424 6.900 2.998 1.00 76.88 208 GLU A CA 1
ATOM 1681 C C . GLU A 1 208 ? 22.033 6.823 2.353 1.00 76.88 208 GLU A C 1
ATOM 1683 O O . GLU A 1 208 ? 21.894 7.100 1.156 1.00 76.88 208 GLU A O 1
ATOM 1688 N N . PRO A 1 209 ? 20.984 6.448 3.108 1.00 68.38 209 PRO A N 1
ATOM 1689 C CA . PRO A 1 209 ? 19.627 6.447 2.586 1.00 68.38 209 PRO A CA 1
ATOM 1690 C C . PRO A 1 209 ? 19.156 7.881 2.328 1.00 68.38 209 PRO A C 1
ATOM 1692 O O . PRO A 1 209 ? 19.384 8.789 3.132 1.00 68.38 209 PRO A O 1
ATOM 1695 N N . VAL A 1 210 ? 18.444 8.080 1.217 1.00 71.00 210 VAL A N 1
ATOM 1696 C CA . VAL A 1 210 ? 17.813 9.366 0.911 1.00 71.00 210 VAL A CA 1
ATOM 1697 C C . VAL A 1 210 ? 16.765 9.659 1.981 1.00 71.00 210 VAL A C 1
ATOM 1699 O O . VAL A 1 210 ? 15.777 8.942 2.126 1.00 71.00 210 VAL A O 1
ATOM 1702 N N . GLN A 1 211 ? 16.991 10.720 2.752 1.00 70.62 211 GLN A N 1
ATOM 1703 C CA . GLN A 1 211 ? 16.027 11.169 3.744 1.00 70.62 211 GLN A CA 1
ATOM 1704 C C . GLN A 1 211 ? 14.916 11.987 3.070 1.00 70.62 211 GLN A C 1
ATOM 1706 O O . GLN A 1 211 ? 15.229 12.977 2.398 1.00 70.62 211 GLN A O 1
ATOM 1711 N N . PRO A 1 212 ? 13.634 11.660 3.290 1.00 75.50 212 PRO A N 1
ATOM 1712 C CA . PRO A 1 212 ? 12.531 12.489 2.808 1.00 75.50 212 PRO A CA 1
ATOM 1713 C C . PRO A 1 212 ? 12.535 13.924 3.280 1.00 75.50 212 PRO A C 1
ATOM 1715 O O . PRO A 1 212 ? 13.124 14.249 4.306 1.00 75.50 212 PRO A O 1
ATOM 1718 N N . ILE A 1 213 ? 11.674 14.712 2.633 1.00 79.50 213 ILE A N 1
ATOM 1719 C CA . ILE A 1 213 ? 11.215 16.000 3.148 1.00 79.50 213 ILE A CA 1
ATOM 1720 C C . ILE A 1 213 ? 10.521 15.846 4.516 1.00 79.50 213 ILE A C 1
ATOM 1722 O O . ILE A 1 213 ? 10.906 16.543 5.449 1.00 79.50 213 ILE A O 1
ATOM 1726 N N . ILE A 1 214 ? 9.571 14.915 4.671 1.00 82.94 214 ILE A N 1
ATOM 1727 C CA . ILE A 1 214 ? 8.941 14.578 5.962 1.00 82.94 214 ILE A CA 1
ATOM 1728 C C . ILE A 1 214 ? 9.283 13.146 6.381 1.00 82.94 214 ILE A C 1
ATOM 1730 O O . ILE A 1 214 ? 8.999 12.202 5.646 1.00 82.94 214 ILE A O 1
ATOM 1734 N N . TYR A 1 215 ? 9.830 12.962 7.584 1.00 82.00 215 TYR A N 1
ATOM 1735 C CA . TYR A 1 215 ? 9.933 11.641 8.220 1.00 82.00 215 TYR A CA 1
ATOM 1736 C C . TYR A 1 215 ? 9.529 11.679 9.685 1.00 82.00 215 TYR A C 1
ATOM 1738 O O . TYR A 1 215 ? 9.535 12.729 10.325 1.00 82.00 215 TYR A O 1
ATOM 1746 N N . ALA A 1 216 ? 9.213 10.501 10.216 1.00 83.44 216 ALA A N 1
ATOM 1747 C CA . ALA A 1 216 ? 8.998 10.286 11.633 1.00 83.44 216 ALA A CA 1
ATOM 1748 C C . ALA A 1 216 ? 9.878 9.139 12.138 1.00 83.44 216 ALA A C 1
ATOM 1750 O O . ALA A 1 216 ? 9.996 8.101 11.487 1.00 83.44 216 ALA A O 1
ATOM 1751 N N . GLU A 1 217 ? 10.457 9.320 13.318 1.00 83.62 217 GLU A N 1
ATOM 1752 C CA . GLU A 1 217 ? 11.181 8.288 14.053 1.00 83.62 217 GLU A CA 1
ATOM 1753 C C . GLU A 1 217 ? 10.389 7.910 15.300 1.00 83.62 217 GLU A C 1
ATOM 1755 O O . GLU A 1 217 ? 9.876 8.779 16.007 1.00 83.62 217 GLU A O 1
ATOM 1760 N N . ARG A 1 218 ? 10.309 6.608 15.584 1.00 84.12 218 ARG A N 1
ATOM 1761 C CA . ARG A 1 218 ? 9.614 6.055 16.749 1.00 84.12 218 ARG A CA 1
ATOM 1762 C C . ARG A 1 218 ? 10.577 5.184 17.540 1.00 84.12 218 ARG A C 1
ATOM 1764 O O . ARG A 1 218 ? 11.155 4.254 16.986 1.00 84.12 218 ARG A O 1
ATOM 1771 N N . TYR A 1 219 ? 10.713 5.451 18.833 1.00 83.25 219 TYR A N 1
ATOM 1772 C CA . TYR A 1 219 ? 11.542 4.648 19.725 1.00 83.25 219 TYR A CA 1
ATOM 1773 C C . TYR A 1 219 ? 10.952 4.573 21.130 1.00 83.25 219 TYR A C 1
ATOM 1775 O O . TYR A 1 219 ? 10.260 5.480 21.598 1.00 83.25 219 TYR A O 1
ATOM 1783 N N . PHE A 1 220 ? 11.234 3.461 21.804 1.00 82.12 220 PHE A N 1
ATOM 1784 C CA . PHE A 1 220 ? 10.908 3.297 23.212 1.00 82.12 220 PHE A CA 1
ATOM 1785 C C . PHE A 1 220 ? 11.905 4.076 24.067 1.00 82.12 220 PHE A C 1
ATOM 1787 O O . PHE A 1 220 ? 13.103 4.114 23.785 1.00 82.12 220 PHE A O 1
ATOM 1794 N N . THR A 1 221 ? 11.403 4.700 25.121 1.00 84.62 221 THR A N 1
ATOM 1795 C CA . THR A 1 221 ? 12.199 5.400 26.128 1.00 84.62 221 THR A CA 1
ATOM 1796 C C . THR A 1 221 ? 11.999 4.736 27.479 1.00 84.62 221 THR A C 1
ATOM 1798 O O . THR A 1 221 ? 10.894 4.295 27.773 1.00 84.62 221 THR A O 1
ATOM 1801 N N . GLY A 1 222 ? 13.029 4.707 28.324 1.00 85.56 222 GLY A N 1
ATOM 1802 C CA . GLY A 1 222 ? 12.926 4.117 29.662 1.00 85.56 222 GLY A CA 1
ATOM 1803 C C . GLY A 1 222 ? 12.743 2.593 29.653 1.00 85.56 222 GLY A C 1
ATOM 1804 O O . GLY A 1 222 ? 13.120 1.933 28.686 1.00 85.56 222 GLY A O 1
ATOM 1805 N N . TYR A 1 223 ? 12.220 2.028 30.749 1.00 79.06 223 TYR A N 1
ATOM 1806 C CA . TYR A 1 223 ? 12.139 0.574 30.960 1.00 79.06 223 TYR A CA 1
ATOM 1807 C C . TYR A 1 223 ? 10.886 0.161 31.746 1.00 79.06 223 TYR A C 1
ATOM 1809 O O . TYR A 1 223 ? 10.452 0.862 32.659 1.00 79.06 223 TYR A O 1
ATOM 1817 N N . GLY A 1 224 ? 10.360 -1.031 31.447 1.00 74.25 224 GLY A N 1
ATOM 1818 C CA . GLY A 1 224 ? 9.182 -1.590 32.120 1.00 74.25 224 GLY A CA 1
ATOM 1819 C C . GLY A 1 224 ? 7.884 -0.849 31.784 1.00 74.25 224 GLY A C 1
ATOM 1820 O O . GLY A 1 224 ? 7.880 0.075 30.979 1.00 74.25 224 GLY A O 1
ATOM 1821 N N . GLN A 1 225 ? 6.770 -1.258 32.394 1.00 73.12 225 GLN A N 1
ATOM 1822 C CA . GLN A 1 225 ? 5.473 -0.606 32.156 1.00 73.12 225 GLN A CA 1
ATOM 1823 C C . GLN A 1 225 ? 5.282 0.700 32.943 1.00 73.12 225 GLN A C 1
ATOM 1825 O O . GLN A 1 225 ? 4.466 1.522 32.553 1.00 73.12 225 GLN A O 1
ATOM 1830 N N . GLU A 1 226 ? 6.046 0.917 34.018 1.00 76.31 226 GLU A N 1
ATOM 1831 C CA . GLU A 1 226 ? 5.910 2.119 34.858 1.00 76.31 226 GLU A CA 1
ATOM 1832 C C . GLU A 1 226 ? 6.801 3.285 34.413 1.00 76.31 226 GLU A C 1
ATOM 1834 O O . GLU A 1 226 ? 6.424 4.444 34.559 1.00 76.31 226 GLU A O 1
ATOM 1839 N N . HIS A 1 227 ? 7.989 2.987 33.875 1.00 82.25 227 HIS A N 1
ATOM 1840 C CA . HIS A 1 227 ? 8.973 3.995 33.457 1.00 82.25 227 HIS A CA 1
ATOM 1841 C C . HIS A 1 227 ? 9.265 3.930 31.953 1.00 82.25 227 HIS A C 1
ATOM 1843 O O . HIS A 1 227 ? 10.131 4.654 31.461 1.00 82.25 227 HIS A O 1
ATOM 1849 N N . GLY A 1 228 ? 8.578 3.043 31.231 1.00 82.81 228 GLY A N 1
ATOM 1850 C CA . GLY A 1 228 ? 8.592 2.980 29.781 1.00 82.81 228 GLY A CA 1
ATOM 1851 C C . GLY A 1 228 ? 7.742 4.093 29.182 1.00 82.81 228 GLY A C 1
ATOM 1852 O O . GLY A 1 228 ? 6.719 4.493 29.727 1.00 82.81 228 GLY A O 1
ATOM 1853 N N . GLY A 1 229 ? 8.168 4.592 28.034 1.00 83.25 229 GLY A N 1
ATOM 1854 C CA . GLY A 1 229 ? 7.441 5.576 27.255 1.00 83.25 229 GLY A CA 1
ATOM 1855 C C . GLY A 1 229 ? 7.652 5.338 25.772 1.00 83.25 229 GLY A C 1
ATOM 1856 O O . GLY A 1 229 ? 8.580 4.637 25.357 1.00 83.25 229 GLY A O 1
ATOM 1857 N N . LEU A 1 230 ? 6.784 5.938 24.972 1.00 83.94 230 LEU A N 1
ATOM 1858 C CA . LEU A 1 230 ? 6.938 5.980 23.533 1.00 83.94 230 LEU A CA 1
ATOM 1859 C C . LEU A 1 230 ? 7.276 7.405 23.119 1.00 83.94 230 LEU A C 1
ATOM 1861 O O . LEU A 1 230 ? 6.537 8.336 23.438 1.00 83.94 230 LEU A O 1
ATOM 1865 N N . LYS A 1 231 ? 8.378 7.572 22.388 1.00 86.56 231 LYS A N 1
ATOM 1866 C CA . LYS A 1 231 ? 8.740 8.856 21.802 1.00 86.56 231 LYS A CA 1
ATOM 1867 C C . LYS A 1 231 ? 8.667 8.772 20.291 1.00 86.56 231 LYS A C 1
ATOM 1869 O O . LYS A 1 231 ? 9.256 7.891 19.667 1.00 86.56 231 LYS A O 1
ATOM 1874 N N . VAL A 1 232 ? 7.950 9.733 19.724 1.00 87.31 232 VAL A N 1
ATOM 1875 C CA . VAL A 1 232 ? 7.796 9.904 18.285 1.00 87.31 232 VAL A CA 1
ATOM 1876 C C . VAL A 1 232 ? 8.286 11.295 17.936 1.00 87.31 232 VAL A C 1
ATOM 1878 O O . VAL A 1 232 ? 7.864 12.276 18.545 1.00 87.31 232 VAL A O 1
ATOM 1881 N N . THR A 1 233 ? 9.226 11.375 17.004 1.00 89.12 233 THR A N 1
ATOM 1882 C CA . THR A 1 233 ? 9.814 12.638 16.552 1.00 89.12 233 THR A CA 1
ATOM 1883 C C . THR A 1 233 ? 9.503 12.794 15.075 1.00 89.12 233 THR A C 1
ATOM 1885 O O . THR A 1 233 ? 9.877 11.937 14.283 1.00 89.12 233 THR A O 1
ATOM 1888 N N . ILE A 1 234 ? 8.781 13.854 14.711 1.00 88.06 234 ILE A N 1
ATOM 1889 C CA . ILE A 1 234 ? 8.427 14.168 13.324 1.00 88.06 234 ILE A CA 1
ATOM 1890 C C . ILE A 1 234 ? 9.328 15.308 12.859 1.00 88.06 234 ILE A C 1
ATOM 1892 O O . ILE A 1 234 ? 9.446 16.332 13.533 1.00 88.06 234 ILE A O 1
ATOM 1896 N N . HIS A 1 235 ? 9.957 15.128 11.707 1.00 87.50 235 HIS A N 1
ATOM 1897 C CA . HIS A 1 235 ? 10.903 16.061 11.121 1.00 87.50 235 HIS A CA 1
ATOM 1898 C C . HIS A 1 235 ? 10.330 16.625 9.823 1.00 87.50 235 HIS A C 1
ATOM 1900 O O . HIS A 1 235 ? 9.976 15.864 8.923 1.00 87.50 235 H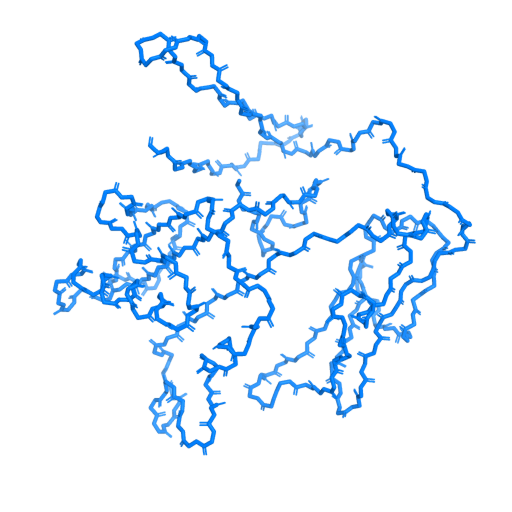IS A O 1
ATOM 1906 N N . ASN A 1 236 ? 10.289 17.955 9.714 1.00 87.38 236 ASN A N 1
ATOM 1907 C CA . ASN A 1 236 ? 10.068 18.655 8.452 1.00 87.38 236 ASN A CA 1
ATOM 1908 C C . ASN A 1 236 ? 11.395 19.242 7.960 1.00 87.38 236 ASN A C 1
ATOM 1910 O O . ASN A 1 236 ? 11.945 20.144 8.589 1.00 87.38 236 ASN A O 1
ATOM 1914 N N . ARG A 1 237 ? 11.921 18.717 6.851 1.00 86.19 237 ARG A N 1
ATOM 1915 C CA . ARG A 1 237 ? 13.141 19.215 6.197 1.00 86.19 237 ARG A CA 1
ATOM 1916 C C . ARG A 1 237 ? 12.861 20.288 5.144 1.00 86.19 237 ARG A C 1
ATOM 1918 O O . ARG A 1 237 ? 13.814 20.809 4.568 1.00 86.19 237 ARG A O 1
ATOM 1925 N N . ASN A 1 238 ? 11.599 20.630 4.877 1.00 84.50 238 ASN A N 1
ATOM 1926 C CA . ASN A 1 238 ? 11.269 21.772 4.034 1.00 84.50 238 ASN A CA 1
ATOM 1927 C C . ASN A 1 238 ? 11.616 23.068 4.782 1.00 84.50 238 ASN A C 1
ATOM 1929 O O . ASN A 1 238 ? 11.081 23.345 5.853 1.00 84.50 238 ASN A O 1
ATOM 1933 N N . GLN A 1 239 ? 12.540 23.849 4.222 1.00 86.06 239 GLN A N 1
ATOM 1934 C CA . GLN A 1 239 ? 12.997 25.109 4.817 1.00 86.06 239 GLN A CA 1
ATOM 1935 C C . GLN A 1 239 ? 12.109 26.309 4.461 1.00 86.06 239 GLN A C 1
ATOM 1937 O O . GLN A 1 239 ? 12.264 27.372 5.057 1.00 86.06 239 GLN A O 1
ATOM 1942 N N . LEU A 1 240 ? 11.223 26.162 3.474 1.00 89.62 240 LEU A N 1
ATOM 1943 C CA . LEU A 1 240 ? 10.444 27.256 2.895 1.00 89.62 240 LEU A CA 1
ATOM 1944 C C . LEU A 1 240 ? 8.970 27.199 3.299 1.00 89.62 240 LEU A C 1
ATOM 1946 O O . LEU A 1 240 ? 8.338 28.244 3.432 1.00 89.62 240 LEU A O 1
ATOM 1950 N N . GLU A 1 241 ? 8.430 25.999 3.513 1.00 87.50 241 GLU A N 1
ATOM 1951 C CA . GLU A 1 241 ? 6.998 25.800 3.732 1.00 87.50 241 GLU A CA 1
ATOM 1952 C C . GLU A 1 241 ? 6.704 24.892 4.930 1.00 87.50 241 GLU A C 1
ATOM 1954 O O . GLU A 1 241 ? 7.349 23.861 5.160 1.00 87.50 241 GLU A O 1
ATOM 1959 N N . ALA A 1 242 ? 5.674 25.270 5.691 1.00 85.44 242 ALA A N 1
ATOM 1960 C CA . ALA A 1 242 ? 5.083 24.402 6.695 1.00 85.44 242 ALA A CA 1
ATOM 1961 C C . ALA A 1 242 ? 4.235 23.334 5.995 1.00 85.44 242 ALA A C 1
ATOM 1963 O O . ALA A 1 242 ? 3.331 23.661 5.229 1.00 85.44 242 ALA A O 1
ATOM 1964 N N . MET A 1 243 ? 4.512 22.063 6.279 1.00 82.12 243 MET A N 1
ATOM 1965 C CA . MET A 1 243 ? 3.751 20.946 5.726 1.00 82.12 243 MET A CA 1
ATOM 1966 C C . MET A 1 243 ? 2.713 20.463 6.747 1.00 82.12 243 MET A C 1
ATOM 1968 O O . MET A 1 243 ? 3.096 20.127 7.873 1.00 82.12 243 MET A O 1
ATOM 1972 N N . PRO A 1 244 ? 1.413 20.431 6.399 1.00 79.81 244 PRO A N 1
ATOM 1973 C CA . PRO A 1 244 ? 0.396 19.859 7.269 1.00 79.81 244 PRO A CA 1
ATOM 1974 C C . PRO A 1 244 ? 0.602 18.345 7.365 1.00 79.81 244 PRO A C 1
ATOM 1976 O O . PRO A 1 244 ? 0.683 17.654 6.353 1.00 79.81 244 PRO A O 1
ATOM 1979 N N . VAL A 1 245 ? 0.692 17.827 8.589 1.00 76.12 245 VAL A N 1
ATOM 1980 C CA . VAL A 1 245 ? 0.861 16.394 8.857 1.00 76.12 245 VAL A CA 1
ATOM 1981 C C . VAL A 1 245 ? -0.231 15.947 9.813 1.00 76.12 245 VAL A C 1
ATOM 1983 O O . VAL A 1 245 ? -0.423 16.552 10.868 1.00 76.12 245 VAL A O 1
ATOM 1986 N N . ILE A 1 246 ? -0.919 14.862 9.460 1.00 77.19 246 ILE A N 1
ATOM 1987 C CA . ILE A 1 246 ? -1.822 14.164 10.371 1.00 77.19 246 ILE A CA 1
ATOM 1988 C C . ILE A 1 246 ? -1.089 12.930 10.886 1.00 77.19 246 ILE A C 1
ATOM 1990 O O . ILE A 1 246 ? -0.693 12.057 10.116 1.00 77.19 246 ILE A O 1
ATOM 1994 N N . TYR A 1 247 ? -0.887 12.877 12.200 1.00 77.94 247 TYR A N 1
ATOM 1995 C CA . TYR A 1 247 ? -0.269 11.741 12.868 1.00 77.94 247 TYR A CA 1
ATOM 1996 C C . TYR A 1 247 ? -1.342 10.844 13.482 1.00 77.94 247 TYR A C 1
ATOM 1998 O O . TYR A 1 247 ? -2.193 11.313 14.238 1.00 77.94 247 TYR A O 1
ATOM 2006 N N . TYR A 1 248 ? -1.267 9.555 13.170 1.00 77.19 248 TYR A N 1
ATOM 2007 C CA . TYR A 1 248 ? -2.082 8.510 13.770 1.00 77.19 248 TYR A CA 1
ATOM 2008 C C . TYR A 1 248 ? -1.177 7.396 14.272 1.00 77.19 248 TYR A C 1
ATOM 2010 O O . TYR A 1 248 ? -0.291 6.946 13.543 1.00 77.19 248 TYR A O 1
ATOM 2018 N N . ASP A 1 249 ? -1.427 6.944 15.495 1.00 74.25 249 ASP A N 1
ATOM 2019 C CA . ASP A 1 249 ? -0.772 5.778 16.072 1.00 74.25 249 ASP A CA 1
ATOM 2020 C C . ASP A 1 249 ? -1.819 4.913 16.756 1.00 74.25 249 ASP A C 1
ATOM 2022 O O . ASP A 1 249 ? -2.682 5.425 17.473 1.00 74.25 249 ASP A O 1
ATOM 2026 N N . SER A 1 250 ? -1.714 3.608 16.541 1.00 68.94 250 SER A N 1
ATOM 2027 C CA . SER A 1 250 ? -2.500 2.608 17.251 1.00 68.94 250 SER A CA 1
ATOM 2028 C C . SER A 1 250 ? -1.563 1.941 18.247 1.00 68.94 250 SER A C 1
ATOM 2030 O O . SER A 1 250 ? -0.631 1.238 17.850 1.00 68.94 250 SER A O 1
ATOM 2032 N N . LEU A 1 251 ? -1.774 2.197 19.538 1.00 68.12 251 LEU A N 1
ATOM 2033 C CA . LEU A 1 251 ? -0.992 1.578 20.607 1.00 68.12 251 LEU A CA 1
ATOM 2034 C C . LEU A 1 251 ? -1.662 0.259 21.024 1.00 68.12 251 LEU A C 1
ATOM 2036 O O . LEU A 1 251 ? -2.878 0.266 21.211 1.00 68.12 251 LEU A O 1
ATOM 2040 N N . PRO A 1 252 ? -0.909 -0.850 21.132 1.00 55.12 252 PRO A N 1
ATOM 2041 C CA . PRO A 1 252 ? -1.403 -2.080 21.743 1.00 55.12 252 PRO A CA 1
ATOM 2042 C C . PRO A 1 252 ? -1.570 -1.946 23.261 1.00 55.12 252 PRO A C 1
ATOM 2044 O O . PRO A 1 252 ? -0.895 -1.076 23.865 1.00 55.12 252 PRO A O 1
#

pLDDT: mean 76.38, std 13.2, range [41.28, 94.25]

InterPro domains:
  IPR007245 GPI transamidase component PIG-T [PF04113] (1-107)
  IPR007245 GPI transamidase component PIG-T [PF04113] (128-252)
  IPR007245 GPI transamidase component PIG-T [PTHR12959] (1-107)

Sequence (252 aa):
GRWNYEEWEYPPTLSAGTGVELWAWLRDTQDIDDQWKSLTNTLSGLFCASLNFIDETITTEPRLLFQSEEMRHEQLRYGSLPHENVCTENLTPWIKLLPCKSKSGISNDACTERQLELKQTVTSVMDPIRDSSRRDWSLASVFDRQLRQACPVANQSRVSVDLTNAGDEYELKPAGQKQGNAVTYHLSKEPLDIRMDWRQSSFDYPLEPVQPIIYAERYFTGYGQEHGGLKVTIHNRNQLEAMPVIYYDSLP

=== Feature glossary ===
A reading guide for the features in this record.

Start from the sequence.

  · This is the polypeptide sequence — one letter per residue, N-terminus first. Length ranges from a few dozen residues for small domains to over a thousand for large multi-domain proteins.

Fold it, and you get atomic coordinates and the backbone conformation that goes with them.

  · Structure coordinates are given as an mmCIF _atom_site loop: one row per atom with element, residue name, chain id, sequence number, and x/y/z position in Å. Only the four main-chain atoms per residue are included here; side chains are omitted to keep the record compact.

  · Backbone dihedral angles. Every residue except chain termini has a φ (preceding-C → N → Cα → C) and a ψ (N → Cα → C → next-N). They are reported in degrees following the IUPAC sign convention. Secondary structure is essentially a statement about which (φ, ψ) basin each residue occupies.

  · The SS8 string is DSSP's per-residue secondary-structure call. α-helix (H) means an i→i+4 H-bond ladder; β-strand (E) means the residue participates in a β-sheet; 3₁₀ (G) and π (I) are tighter and wider helices; T/S are turns/bends; '-' is loop.

  · SS3 is a coarse helix/strand/coil call (letters a/b/c) made by the P-SEA algorithm from inter-Cα distances and dihedrals. It is less detailed than DSSP but needs only Cα positions.

Summarize the fold with a handful of shape descriptors and a per-residue structural alphabet.

  · Radius of gyration (Rg) is the root-mean-square distance of Cα atoms from their centroid — a single number for overall size and compactness. A globular domain of N residues has Rg ≈ 2.2·N^0.38 Å; an extended or disordered chain has a much larger Rg. The Cα contact count is the number of residue pairs whose Cα atoms are within 8 Å and are more than four positions apart in sequence — a standard proxy for tertiary packing density. The bounding box is the smallest axis-aligned box enclosing all Cα atoms.

  · The Foldseek 3Di string encodes local tertiary geometry as a 20-letter alphabet — one character per residue — derived from the relative positions of nearby Cα atoms. Unlike the amino-acid sequence, 3Di is a direct function of the 3D structure, so two proteins with the same fold have similar 3Di strings even at low sequence identity.

  · Solvent-accessible surface area (SASA) is the area in Å² traced out by the centre of a 1.4 Å probe sphere (a water molecule) rolled over the protein's van der Waals surface (Shrake–Rupley / Lee–Richards construction). Buried residues have near-zero SASA; fully exposed residues can exceed 200 Å². The total SASA scales roughly with the number of surface residues.

Ask how reliable the model is.

  · pLDDT (predicted Local Distance Difference Test) is AlphaFold's per-residue confidence score, ranging from 0 to 100. Values above 90 indicate high confidence (typically well-packed cores); 70–90 is confident; 50–70 low confidence; below 50 usually means the region is disordered or the prediction is unreliable there. AlphaFold stores pLDDT in the mmCIF B-factor column.

  · B-factor (Debye–Waller factor) reflects atomic displacement in the crystal lattice. It is an experimental observable (units Å²), not a prediction; low values mean the atom is pinned down, high values mean it moves or is heterogeneous across the crystal.

  · Predicted Aligned Error (PAE) is an AlphaFold confidence matrix: entry (i, j) is the expected error in the position of residue j, in ångströms, when the prediction is superimposed on the true structure at residue i. Low PAE within a block of residues means that block is internally rigid and well-predicted; high PAE between two blocks means their relative placement is uncertain even if each block individually is confident.

Place it in context: what it resembles, what it is annotated as, and how it looks.

  · Nearest PDB neighbors are the top structural matches found by Foldseek when searching this structure against the entire Protein Data Bank. Each hit reports a TM-score (0 to 1; >0.5 almost always implies the same fold) and an E-value. These are *structural* homologs — they may share no detectable sequence similarity.

  · Functional annotations link the protein to curated databases. InterPro entries identify conserved domains and families by matching the sequence against member-database signatures (Pfam, PROSITE, CDD, …). Gene Ontology (GO) terms describe molecular function, biological process, and cellular component in a controlled vocabulary. CATH places the structure in a hierarchical fold classification (Class/Architecture/Topology/Homologous-superfamily). The organism is the source species.

  · Three diagnostic plots accompany the record. The Cα contact map visualizes the tertiary structure as a 2D adjacency matrix (8 Å cutoff, sequence-local contacts suppressed). The Ramachandran plot shows the distribution of backbone (φ, ψ) torsions, with points in the α and β basins reflecting secondary structure content. The PAE plot shows AlphaFold's inter-residue confidence as a color matrix.

  · Six rendered views show the 3D structure from the faces of a cube — i.e. along ±x, ±y, ±z. Rendering representation is drawn randomly per protein from cartoon (secondary-structure ribbons), sticks (backbone bonds), or molecular surface; coloring is either N→C rainbow (blue at the N-terminus through red at the C-terminus) or one color per chain.